Protein AF-A0A7S1UN64-F1 (afdb_monomer)

InterPro domains:
  IPR004095 TGS [PF02824] (116-191)
  IPR004095 TGS [PS51880] (113-191)
  IPR012675 Beta-grasp domain superfamily [G3DSA:3.10.20.30] (105-198)
  IPR012676 TGS-like [SSF81271] (109-191)
  IPR027417 P-loop containing nucleoside triphosphate hydrolase [SSF52540] (19-127)
  IPR031662 GTP binding protein, second domain [PF16897] (1-114)
  IPR045001 Developmentally regulated GTP-binding protein [PTHR43127] (1-192)

Radius of gyration: 26.78 Å; Cα contacts (8 Å, |Δi|>4): 301; chains: 1; bounding box: 68×60×58 Å

Organism: NCBI:txid210454

Mean predicted aligned error: 9.33 Å

Secondary structure (DSSP, 8-state):
--EEEEESS--STT-S-HHHHHHHHHHHTT--SEEEEE-S---HHHHHHHHH---------EEE--GGGS-HHHHHHHHTSTTEEE-BTTTTBS---TTS--HHHHHHHHHHTEEEEEEB-TTSPBP-SS-EEEETTTT-SBHHHHHHHH-TTTTTTEEEEEEESTTSSSSSEEE-TTPBP-TT-EEEEEEPPHHHHHTSTTHHHHHHHHHHHHHHHHHHHHHHHHHHTT-

Nearest PDB structures (foldseek):
  4a9a-assembly2_B  TM=8.769E-01  e=8.296E-20  Saccharomyces cerevisiae
  4a9a-assembly1_A  TM=8.200E-01  e=1.721E-20  Saccharomyces cerevisiae
  7rr5-assembly1_R  TM=8.121E-01  e=9.409E-20  Saccharomyces cerevisiae
  2eki-assembly1_A  TM=8.709E-01  e=9.465E-10  Homo sapiens
  5x0w-assembly1_B  TM=4.031E-01  e=3.102E-02  Homo sapiens

Sequence (231 aa):
GGVRFSSTVQLTKLGPDPVKVAYQILREYKINNADVLAREDITVDQLVDVIQGNREYKPCLYLYNKIDTVTVEEVDQLARMPHSLVGSVSMNFNIGKPDEDDLLKSKMWEYLGLTRIYTKRRGQPPDLDEPVVLSNIRKGTTVRSLCNNVSTHMLDAFNYALVWGTSAKHSPQRCGMMHNLDDEDVVQIVTKTTNQQKHDKKYQQQVQNYSDKYHKKKYAAKKQKQQRLRG

Solvent-accessible surface area (backbone atoms only — not comparable to full-atom values): 13371 Å² total; per-residue (Å²): 138,46,70,46,75,48,66,80,50,80,58,72,59,43,46,98,53,45,65,59,51,53,51,51,52,36,47,74,74,69,49,65,64,48,81,45,76,40,83,60,70,49,42,63,66,58,54,49,43,62,73,66,66,76,73,80,90,72,87,73,76,45,74,46,70,55,50,85,83,52,55,72,69,60,50,54,54,52,49,69,41,85,56,40,42,63,26,15,81,91,79,47,38,54,45,55,56,95,94,45,89,30,60,55,60,54,50,50,48,61,66,53,39,63,28,39,32,22,49,27,55,91,97,49,74,66,43,82,85,69,55,52,75,34,27,50,80,80,68,32,41,24,47,49,37,51,32,54,74,77,35,73,67,49,59,79,38,53,64,39,31,40,32,37,45,84,60,34,97,44,81,71,27,85,37,55,56,85,39,61,57,42,67,69,20,36,38,29,79,40,62,50,49,73,71,59,43,67,71,38,92,60,36,67,59,52,53,49,55,51,51,53,53,50,53,52,52,52,52,52,53,52,52,53,54,54,52,67,75,74,109

pLDDT: mean 89.3, std 5.28, range [52.0, 97.12]

Foldseek 3Di:
DAEAEEEPDDAPQCPDCNPVSLRVLCVVVVNGDDYHYHDDRDHSVRSVCVVVVPDQDADDAAEAEDCVVPDPVVQVVQCPDPRYDYAYPVVCGQNDPPPDDGPVVVVVCVRQQKAWEWEDEVPGDTDPPDTDIDGCRPQRQFLLSVQVSVDPCLVVFFDWKFKADDLDPDHGDTHDRRRGDHHHIYIYTDGHDPVRLVPDPCNVVVVVVVVVVVVVVVVVVVVVVVVVVVD

Structure (mmCIF, N/CA/C/O backbone):
data_AF-A0A7S1UN64-F1
#
_entry.id   AF-A0A7S1UN64-F1
#
loop_
_atom_site.group_PDB
_atom_site.id
_atom_site.type_symbol
_atom_site.label_atom_id
_atom_site.label_alt_id
_atom_site.label_comp_id
_atom_site.label_asym_id
_atom_site.label_entity_id
_atom_site.label_seq_id
_atom_site.pdbx_PDB_ins_code
_atom_site.Cartn_x
_atom_site.Cartn_y
_atom_site.Cartn_z
_atom_site.occupancy
_atom_site.B_iso_or_equiv
_atom_site.auth_seq_id
_atom_site.auth_comp_id
_atom_site.auth_asym_id
_atom_site.auth_atom_id
_atom_site.pdbx_PDB_model_num
ATOM 1 N N . GLY A 1 1 ? 22.728 23.802 11.804 1.00 52.00 1 GLY A N 1
ATOM 2 C CA . GLY A 1 1 ? 22.492 22.351 11.888 1.00 52.00 1 GLY A CA 1
ATOM 3 C C . GLY A 1 1 ? 21.631 22.104 13.097 1.00 52.00 1 GLY A C 1
ATOM 4 O O . GLY A 1 1 ? 21.913 22.691 14.131 1.00 52.00 1 GLY A O 1
ATOM 5 N N . GLY A 1 2 ? 20.553 21.349 12.948 1.00 81.44 2 GLY A N 1
ATOM 6 C CA . GLY A 1 2 ? 19.589 21.123 14.017 1.00 81.44 2 GLY A CA 1
ATOM 7 C C . GLY A 1 2 ? 18.350 20.438 13.467 1.00 81.44 2 GLY A C 1
ATOM 8 O O . GLY A 1 2 ? 18.181 20.337 12.254 1.00 81.44 2 GLY A O 1
ATOM 9 N N . VAL A 1 3 ? 17.491 19.959 14.354 1.00 85.31 3 VAL A N 1
ATOM 10 C CA . VAL A 1 3 ? 16.213 19.372 13.960 1.00 85.31 3 VAL A CA 1
ATOM 11 C C . VAL A 1 3 ? 15.216 20.495 13.677 1.00 85.31 3 VAL A C 1
ATOM 13 O O . VAL A 1 3 ? 14.939 21.313 14.555 1.00 85.31 3 VAL A O 1
ATOM 16 N N . ARG A 1 4 ? 14.663 20.531 12.463 1.00 88.62 4 ARG A N 1
ATOM 17 C CA . ARG A 1 4 ? 13.510 21.364 12.111 1.00 88.62 4 ARG A CA 1
ATOM 18 C C . ARG A 1 4 ? 12.264 20.483 12.148 1.00 88.62 4 ARG A C 1
ATOM 20 O O . ARG A 1 4 ? 12.231 19.438 11.512 1.00 88.62 4 ARG A O 1
ATOM 27 N N . PHE A 1 5 ? 11.252 20.902 12.900 1.00 88.12 5 PHE A N 1
ATOM 28 C CA . PHE A 1 5 ? 9.956 20.229 12.952 1.00 88.12 5 PHE A CA 1
ATOM 29 C C . PHE A 1 5 ? 8.882 21.185 12.437 1.00 88.12 5 PHE A C 1
ATOM 31 O O . PHE A 1 5 ? 8.761 22.305 12.934 1.00 88.12 5 PHE A O 1
ATOM 38 N N . SER A 1 6 ? 8.131 20.760 11.427 1.00 90.06 6 SER A N 1
ATOM 39 C CA . SER A 1 6 ? 7.026 21.509 10.825 1.00 90.06 6 SER A CA 1
ATOM 40 C C . SER A 1 6 ? 5.769 20.645 10.811 1.00 90.06 6 SER A C 1
ATOM 42 O O . SER A 1 6 ? 5.851 19.439 10.594 1.00 90.06 6 SER A O 1
ATOM 44 N N . SER A 1 7 ? 4.600 21.249 11.015 1.00 88.25 7 SER A N 1
ATOM 45 C CA . SER A 1 7 ? 3.315 20.550 10.930 1.00 88.25 7 SER A CA 1
ATOM 46 C C . SER A 1 7 ? 2.366 21.284 9.996 1.00 88.25 7 SER A C 1
ATOM 48 O O . SER A 1 7 ? 2.352 22.513 9.957 1.00 88.25 7 SER A O 1
ATOM 50 N N . THR A 1 8 ? 1.571 20.523 9.250 1.00 90.00 8 THR A N 1
ATOM 51 C CA . THR A 1 8 ? 0.476 21.051 8.415 1.00 90.00 8 THR A CA 1
ATOM 52 C C . THR A 1 8 ? -0.880 21.012 9.122 1.00 90.00 8 THR A C 1
ATOM 54 O O . THR A 1 8 ? -1.812 21.679 8.684 1.00 90.00 8 THR A O 1
ATOM 57 N N . VAL A 1 9 ? -0.980 20.274 10.232 1.00 87.94 9 VAL A N 1
ATOM 58 C CA . VAL A 1 9 ? -2.194 20.109 11.044 1.00 87.94 9 VAL A CA 1
ATOM 59 C C . VAL A 1 9 ? -1.908 20.373 12.522 1.00 87.94 9 VAL A C 1
ATOM 61 O O . VAL A 1 9 ? -0.755 20.342 12.963 1.00 87.94 9 VAL A O 1
ATOM 64 N N . GLN A 1 10 ? -2.951 20.652 13.302 1.00 85.06 10 GLN A N 1
ATOM 65 C CA . GLN A 1 10 ? -2.810 20.774 14.754 1.00 85.06 10 GLN A CA 1
ATOM 66 C C . GLN A 1 10 ? -2.512 19.400 15.366 1.00 85.06 10 GLN A C 1
ATOM 68 O O . GLN A 1 10 ? -3.179 18.420 15.045 1.00 85.06 10 GLN A O 1
ATOM 73 N N . LEU A 1 11 ? -1.494 19.343 16.226 1.00 86.56 11 LEU A N 1
ATOM 74 C CA . LEU A 1 11 ? -1.030 18.115 16.868 1.00 86.56 11 LEU A CA 1
ATOM 75 C C . LEU A 1 11 ? -1.590 18.059 18.287 1.00 86.56 11 LEU A C 1
ATOM 77 O O . LEU A 1 11 ? -1.154 18.825 19.144 1.00 86.56 11 LEU A O 1
ATOM 81 N N . THR A 1 12 ? -2.551 17.173 18.531 1.00 85.62 12 THR A N 1
ATOM 82 C CA . THR A 1 12 ? -3.193 17.017 19.846 1.00 85.62 12 THR A CA 1
ATOM 83 C C . THR A 1 12 ? -2.586 15.866 20.645 1.00 85.62 12 THR A C 1
ATOM 85 O O . THR A 1 12 ? -2.558 15.902 21.874 1.00 85.62 12 THR A O 1
ATOM 88 N N . LYS A 1 13 ? -2.026 14.866 19.956 1.00 86.88 13 LYS A N 1
ATOM 89 C CA . LYS A 1 13 ? -1.556 13.613 20.571 1.00 86.88 13 LYS A CA 1
ATOM 90 C C . LYS A 1 13 ? -0.096 13.627 21.025 1.00 86.88 13 LYS A C 1
ATOM 92 O O . LYS A 1 13 ? 0.320 12.748 21.774 1.00 86.88 13 LYS A O 1
ATOM 97 N N . LEU A 1 14 ? 0.684 14.616 20.593 1.00 82.12 14 LEU A N 1
ATOM 98 C CA . LEU A 1 14 ? 2.087 14.802 20.990 1.00 82.12 14 LEU A CA 1
ATOM 99 C C . LEU A 1 14 ? 2.250 15.603 22.295 1.00 82.12 14 LEU A C 1
ATOM 101 O O . LEU A 1 14 ? 3.374 15.855 22.728 1.00 82.12 14 LEU A O 1
ATOM 105 N N . GLY A 1 15 ? 1.139 15.987 22.930 1.00 79.88 15 GLY A N 1
ATOM 106 C CA . GLY A 1 15 ? 1.128 16.784 24.151 1.00 79.88 15 GLY A CA 1
ATOM 107 C C . GLY A 1 15 ? 1.229 18.296 23.897 1.00 79.88 15 GLY A C 1
ATOM 108 O O . GLY A 1 15 ? 1.082 18.748 22.762 1.00 79.88 15 GLY A O 1
ATOM 109 N N . PRO A 1 16 ? 1.461 19.095 24.956 1.00 79.19 16 PRO A N 1
ATOM 110 C CA . PRO A 1 16 ? 1.369 20.557 24.898 1.00 79.19 16 PRO A CA 1
ATOM 111 C C . PRO A 1 16 ? 2.470 21.223 24.056 1.00 79.19 16 PRO A C 1
ATOM 113 O O . PRO A 1 16 ? 2.226 22.273 23.476 1.00 79.19 16 PRO A O 1
ATOM 116 N N . ASP A 1 17 ? 3.658 20.608 23.959 1.00 86.06 17 ASP A N 1
ATOM 117 C CA . ASP A 1 17 ? 4.813 21.129 23.210 1.00 86.06 17 ASP A CA 1
ATOM 118 C C . ASP A 1 17 ? 5.365 20.077 22.213 1.00 86.06 17 ASP A C 1
ATOM 120 O O . ASP A 1 17 ? 6.425 19.481 22.452 1.00 86.06 17 ASP A O 1
ATOM 124 N N . PRO A 1 18 ? 4.705 19.849 21.060 1.00 85.31 18 PRO A N 1
ATOM 125 C CA . PRO A 1 18 ? 5.060 18.775 20.123 1.00 85.31 18 PRO A CA 1
ATOM 126 C C . PRO A 1 18 ? 6.489 18.886 19.570 1.00 85.31 18 PRO A C 1
ATOM 128 O O . PRO A 1 18 ? 7.173 17.880 19.390 1.00 85.31 18 PRO A O 1
ATOM 131 N N . VAL A 1 19 ? 6.979 20.112 19.355 1.00 87.38 19 VAL A N 1
ATOM 132 C CA . VAL A 1 19 ? 8.335 20.369 18.839 1.00 87.38 19 VAL A CA 1
ATOM 133 C C . VAL A 1 19 ? 9.407 19.899 19.825 1.00 87.38 19 VAL A C 1
ATOM 135 O O . VAL A 1 19 ? 10.402 19.299 19.416 1.00 87.38 19 VAL A O 1
ATOM 138 N N . LYS A 1 20 ? 9.217 20.149 21.129 1.00 88.31 20 LYS A N 1
ATOM 139 C CA . LYS A 1 20 ? 10.186 19.748 22.161 1.00 88.31 20 LYS A CA 1
ATOM 140 C C . LYS A 1 20 ? 10.224 18.232 22.312 1.00 88.31 20 LYS A C 1
ATOM 142 O O . LYS A 1 20 ? 11.312 17.668 22.386 1.00 88.31 20 LYS A O 1
ATOM 147 N N . VAL A 1 21 ? 9.055 17.591 22.313 1.00 89.50 21 VAL A N 1
ATOM 148 C CA . VAL A 1 21 ? 8.929 16.130 22.406 1.00 89.50 21 VAL A CA 1
ATOM 149 C C . VAL A 1 21 ? 9.606 15.460 21.209 1.00 89.50 21 VAL A C 1
ATOM 151 O O . VAL A 1 21 ? 10.476 14.611 21.394 1.00 89.50 21 VAL A O 1
ATOM 154 N N . ALA A 1 22 ? 9.307 15.906 19.985 1.00 88.50 22 ALA A N 1
ATOM 155 C CA . ALA A 1 22 ? 9.952 15.383 18.781 1.00 88.50 22 ALA A CA 1
ATOM 156 C C . ALA A 1 22 ? 11.481 15.572 18.810 1.00 88.50 22 ALA A C 1
ATOM 158 O O . ALA A 1 22 ? 12.228 14.660 18.456 1.00 88.50 22 ALA A O 1
ATOM 159 N N . TYR A 1 23 ? 11.960 16.728 19.283 1.00 89.88 23 TYR A N 1
ATOM 160 C CA . TYR A 1 23 ? 13.391 16.994 19.439 1.00 89.88 23 TYR A CA 1
ATOM 161 C C . TYR A 1 23 ? 14.064 16.051 20.448 1.00 89.88 23 TYR A C 1
ATOM 163 O O . TYR A 1 23 ? 15.152 15.541 20.182 1.00 89.88 23 TYR A O 1
ATOM 171 N N . GLN A 1 24 ? 13.430 15.810 21.601 1.00 89.62 24 GLN A N 1
ATOM 172 C CA . GLN A 1 24 ? 13.944 14.903 22.632 1.00 89.62 24 GLN A CA 1
ATOM 173 C C . GLN A 1 24 ? 14.067 13.473 22.106 1.00 89.62 24 GLN A C 1
ATOM 175 O O . GLN A 1 24 ? 15.133 12.874 22.245 1.00 89.62 24 GLN A O 1
ATOM 180 N N . ILE A 1 25 ? 13.027 12.982 21.428 1.00 91.38 25 ILE A N 1
ATOM 181 C CA . ILE A 1 25 ? 13.014 11.649 20.817 1.00 91.38 25 ILE A CA 1
ATOM 182 C C . ILE A 1 25 ? 14.154 11.531 19.798 1.00 91.38 25 ILE A C 1
ATOM 184 O O . ILE A 1 25 ? 14.985 10.632 19.888 1.00 91.38 25 ILE A O 1
ATOM 188 N N . LEU A 1 26 ? 14.268 12.471 18.856 1.00 91.06 26 LEU A N 1
ATOM 189 C CA . LEU A 1 26 ? 15.315 12.422 17.826 1.00 91.06 26 LEU A CA 1
ATOM 190 C C . LEU A 1 26 ? 16.727 12.461 18.420 1.00 91.06 26 LEU A C 1
ATOM 192 O O . LEU A 1 26 ? 17.616 11.749 17.950 1.00 91.06 26 LEU A O 1
ATOM 196 N N . ARG A 1 27 ? 16.930 13.241 19.487 1.00 90.19 27 ARG A N 1
ATOM 197 C CA . ARG A 1 27 ? 18.209 13.302 20.199 1.00 90.19 27 ARG A CA 1
ATOM 198 C C . ARG A 1 27 ? 18.553 11.977 20.882 1.00 90.19 27 ARG A C 1
ATOM 200 O O . ARG A 1 27 ? 19.719 11.583 20.857 1.00 90.19 27 ARG A O 1
ATOM 207 N N . GLU A 1 28 ? 17.573 11.288 21.460 1.00 91.00 28 GLU A N 1
ATOM 208 C CA . GLU A 1 28 ? 17.753 9.964 22.069 1.00 91.00 28 GLU A CA 1
ATOM 209 C C . GLU A 1 28 ? 18.180 8.919 21.027 1.00 91.00 28 GLU A C 1
ATOM 211 O O . GLU A 1 28 ? 19.133 8.168 21.245 1.00 91.00 28 GLU A O 1
ATOM 216 N N . TYR A 1 29 ? 17.593 8.978 19.829 1.00 90.44 29 TYR A N 1
ATOM 217 C CA . TYR A 1 29 ? 18.003 8.174 18.670 1.00 90.44 29 TYR A CA 1
ATOM 218 C C . TYR A 1 29 ? 19.303 8.654 17.996 1.00 90.44 29 TYR A C 1
ATOM 220 O O . TYR A 1 29 ? 19.678 8.150 16.938 1.00 90.44 29 TYR A O 1
ATOM 228 N N . LYS A 1 30 ? 20.035 9.595 18.612 1.00 90.69 30 LYS A N 1
ATOM 229 C CA . LYS A 1 30 ? 21.303 10.171 18.123 1.00 90.69 30 LYS A CA 1
ATOM 230 C C . LYS A 1 30 ? 21.187 10.890 16.769 1.00 90.69 30 LYS A C 1
ATOM 232 O O . LYS A 1 30 ? 22.180 11.034 16.053 1.00 90.69 30 LYS A O 1
ATOM 237 N N . ILE A 1 31 ? 20.000 11.387 16.426 1.00 89.81 31 ILE A N 1
ATOM 238 C CA . ILE A 1 31 ? 19.743 12.169 15.213 1.00 89.81 31 ILE A CA 1
ATOM 239 C C . ILE A 1 31 ? 19.852 13.657 15.555 1.00 89.81 31 ILE A C 1
ATOM 241 O O . ILE A 1 31 ? 18.937 14.268 16.099 1.00 89.81 31 ILE A O 1
ATOM 245 N N . ASN A 1 32 ? 20.992 14.261 15.213 1.00 86.56 32 ASN A N 1
ATOM 246 C CA . ASN A 1 32 ? 21.275 15.668 15.532 1.00 86.56 32 ASN A CA 1
ATOM 247 C C . ASN A 1 32 ? 20.808 16.657 14.446 1.00 86.56 32 ASN A C 1
ATOM 249 O O . ASN A 1 32 ? 20.752 17.863 14.686 1.00 86.56 32 ASN A O 1
ATOM 253 N N . ASN A 1 33 ? 20.514 16.173 13.236 1.00 89.69 33 ASN A N 1
ATOM 254 C CA . ASN A 1 33 ? 20.119 17.001 12.098 1.00 89.69 33 ASN A CA 1
ATOM 255 C C . ASN A 1 33 ? 19.067 16.268 11.258 1.00 89.69 33 ASN A C 1
ATOM 257 O O . ASN A 1 33 ? 19.369 15.223 10.683 1.00 89.69 33 ASN A O 1
ATOM 261 N N . ALA A 1 34 ? 17.851 16.807 11.207 1.00 89.94 34 ALA A N 1
ATOM 262 C CA . ALA A 1 34 ? 16.727 16.243 10.464 1.00 89.94 34 ALA A CA 1
ATOM 263 C C . ALA A 1 34 ? 15.688 17.329 10.156 1.00 89.94 34 ALA A C 1
ATOM 265 O O . ALA A 1 34 ? 15.556 18.290 10.912 1.00 89.94 34 ALA A O 1
ATOM 266 N N . ASP A 1 35 ? 14.937 17.153 9.072 1.00 91.31 35 ASP A N 1
ATOM 267 C CA . ASP A 1 35 ? 13.746 17.950 8.773 1.00 91.31 35 ASP A CA 1
ATOM 268 C C . ASP A 1 35 ? 12.530 17.023 8.830 1.00 91.31 35 ASP A C 1
ATOM 270 O O . ASP A 1 35 ? 12.439 16.058 8.067 1.00 91.31 35 ASP A O 1
ATOM 274 N N . VAL A 1 36 ? 11.643 17.263 9.792 1.00 90.25 36 VAL A N 1
ATOM 275 C CA . VAL A 1 36 ? 10.486 16.415 10.082 1.00 90.25 36 VAL A CA 1
ATOM 276 C C . VAL A 1 36 ? 9.218 17.194 9.777 1.00 90.25 36 VAL A C 1
ATOM 278 O O . VAL A 1 36 ? 8.964 18.246 10.363 1.00 90.25 36 VAL A O 1
ATOM 281 N N . LEU A 1 37 ? 8.413 16.654 8.863 1.00 91.50 37 LEU A N 1
ATOM 282 C CA . LEU A 1 37 ? 7.143 17.234 8.441 1.00 91.50 37 LEU A CA 1
ATOM 283 C C . LEU A 1 37 ? 5.979 16.326 8.849 1.00 91.50 37 LEU A C 1
ATOM 285 O O . LEU A 1 37 ? 5.782 15.268 8.249 1.00 91.50 37 LEU A O 1
ATOM 289 N N . ALA A 1 38 ? 5.181 16.768 9.818 1.00 90.00 38 ALA A N 1
ATOM 290 C CA . ALA A 1 38 ? 3.946 16.101 10.209 1.00 90.00 38 ALA A CA 1
ATOM 291 C C . ALA A 1 38 ? 2.790 16.512 9.280 1.00 90.00 38 ALA A C 1
ATOM 293 O O . ALA A 1 38 ? 2.445 17.694 9.143 1.00 90.00 38 ALA A O 1
ATOM 294 N N . ARG A 1 39 ? 2.199 15.517 8.609 1.00 90.75 39 ARG A N 1
ATOM 295 C CA . ARG A 1 39 ? 1.026 15.690 7.734 1.00 90.75 39 ARG A CA 1
ATOM 296 C C . ARG A 1 39 ? -0.297 15.281 8.379 1.00 90.75 39 ARG A C 1
ATOM 298 O O . ARG A 1 39 ? -1.351 15.536 7.812 1.00 90.75 39 ARG A O 1
ATOM 305 N N . GLU A 1 40 ? -0.228 14.680 9.557 1.00 90.25 40 GLU A N 1
ATOM 306 C CA . GLU A 1 40 ? -1.363 14.164 10.313 1.00 90.25 40 GLU A CA 1
ATOM 307 C C . GLU A 1 40 ? -1.113 14.321 11.819 1.00 90.25 40 GLU A C 1
ATOM 309 O O . GLU A 1 40 ? 0.003 14.638 12.242 1.00 90.25 40 GLU A O 1
ATOM 314 N N . ASP A 1 41 ? -2.157 14.123 12.624 1.00 90.19 41 ASP A N 1
ATOM 315 C CA . ASP A 1 41 ? -2.061 14.169 14.084 1.00 90.19 41 ASP A CA 1
ATOM 316 C C . ASP A 1 41 ? -1.448 12.868 14.630 1.00 90.19 41 ASP A C 1
ATOM 318 O O . ASP A 1 41 ? -2.157 11.878 14.868 1.00 90.19 41 ASP A O 1
ATOM 322 N N . ILE A 1 42 ? -0.117 12.889 14.769 1.00 89.81 42 ILE A N 1
ATOM 323 C CA . ILE A 1 42 ? 0.726 11.745 15.142 1.00 89.81 42 ILE A CA 1
ATOM 324 C C . ILE A 1 42 ? 0.877 11.581 16.660 1.00 89.81 42 ILE A C 1
ATOM 326 O O . ILE A 1 42 ? 0.912 12.560 17.403 1.00 89.81 42 ILE A O 1
ATOM 330 N N . THR A 1 43 ? 1.031 10.339 17.123 1.00 91.31 43 THR A N 1
ATOM 331 C CA . THR A 1 43 ? 1.441 10.012 18.501 1.00 91.31 43 THR A CA 1
ATOM 332 C C . THR A 1 43 ? 2.966 9.918 18.634 1.00 91.31 43 THR A C 1
ATOM 334 O O . THR A 1 43 ? 3.697 9.831 17.644 1.00 91.31 43 THR A O 1
ATOM 337 N N . VAL A 1 44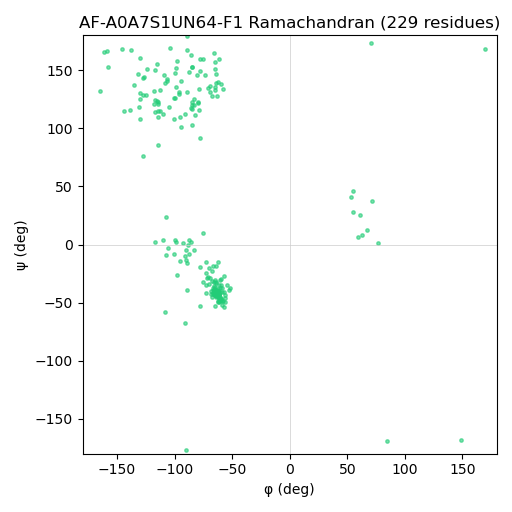 ? 3.460 9.893 19.877 1.00 90.88 44 VAL A N 1
ATOM 338 C CA . VAL A 1 44 ? 4.879 9.629 20.183 1.00 90.88 44 VAL A CA 1
ATOM 339 C C . VAL A 1 44 ? 5.333 8.288 19.601 1.00 90.88 44 VAL A C 1
ATOM 341 O O . VAL A 1 44 ? 6.369 8.233 18.941 1.00 90.88 44 VAL A O 1
ATOM 344 N N . ASP A 1 45 ? 4.535 7.233 19.780 1.00 88.69 45 ASP A N 1
ATOM 345 C CA . ASP A 1 45 ? 4.859 5.898 19.268 1.00 88.69 45 ASP A CA 1
ATOM 346 C C . ASP A 1 45 ? 4.938 5.882 17.740 1.00 88.69 45 ASP A C 1
ATOM 348 O O . ASP A 1 45 ? 5.875 5.328 17.181 1.00 88.69 45 ASP A O 1
ATOM 352 N N . GLN A 1 46 ? 4.026 6.570 17.045 1.00 89.00 46 GLN A N 1
ATOM 353 C CA . GLN A 1 46 ? 4.074 6.669 15.583 1.00 89.00 46 GLN A CA 1
ATOM 354 C C . GLN A 1 46 ? 5.345 7.374 15.092 1.00 89.00 46 GLN A C 1
ATOM 356 O O . GLN A 1 46 ? 5.938 6.957 14.097 1.00 89.00 46 GLN A O 1
ATOM 361 N N . LEU A 1 47 ? 5.804 8.413 15.799 1.00 89.25 47 LEU A N 1
ATOM 362 C CA . LEU A 1 47 ? 7.070 9.071 15.477 1.00 89.25 47 LEU A CA 1
ATOM 363 C C . LEU A 1 47 ? 8.261 8.121 15.681 1.00 89.25 47 LEU A C 1
ATOM 365 O O . LEU A 1 47 ? 9.149 8.057 14.829 1.00 89.25 47 LEU A O 1
ATOM 369 N N . VAL A 1 48 ? 8.271 7.366 16.780 1.00 88.94 48 VAL A N 1
ATOM 370 C CA . VAL A 1 48 ? 9.298 6.352 17.060 1.00 88.94 48 VAL A CA 1
ATOM 371 C C . VAL A 1 48 ? 9.299 5.255 15.995 1.00 88.94 48 VAL A C 1
ATOM 373 O O . VAL A 1 48 ? 10.365 4.866 15.517 1.00 88.94 48 VAL A O 1
ATOM 376 N N . ASP A 1 49 ? 8.126 4.800 15.573 1.00 89.50 49 ASP A N 1
ATOM 377 C CA . ASP A 1 49 ? 7.964 3.739 14.583 1.00 89.50 49 ASP A CA 1
ATOM 378 C C . ASP A 1 49 ? 8.554 4.135 13.223 1.00 89.50 49 ASP A C 1
ATOM 380 O O . ASP A 1 49 ? 9.242 3.333 12.585 1.00 89.50 49 ASP A O 1
ATOM 384 N N . VAL A 1 50 ? 8.369 5.396 12.816 1.00 88.25 50 VAL A N 1
ATOM 385 C CA . VAL A 1 50 ? 8.981 5.956 11.599 1.00 88.25 50 VAL A CA 1
ATOM 386 C C . VAL A 1 50 ? 10.503 6.056 11.728 1.00 88.25 50 VAL A C 1
ATOM 388 O O . VAL A 1 50 ? 11.212 5.764 10.765 1.00 88.25 50 VAL A O 1
ATOM 391 N N . ILE A 1 51 ? 11.020 6.437 12.901 1.00 89.31 51 ILE A N 1
ATOM 392 C CA . ILE A 1 51 ? 12.468 6.530 13.150 1.00 89.31 51 ILE A CA 1
ATOM 393 C C . ILE A 1 51 ? 13.124 5.143 13.111 1.00 89.31 51 ILE A C 1
ATOM 395 O O . ILE A 1 51 ? 14.211 4.994 12.552 1.00 89.31 51 ILE A O 1
ATOM 399 N N . GLN A 1 52 ? 12.478 4.128 13.690 1.00 87.62 52 GLN A N 1
ATOM 400 C CA . GLN A 1 52 ? 13.007 2.763 13.720 1.00 87.62 52 GLN A CA 1
ATOM 401 C C . GLN A 1 52 ? 12.923 2.076 12.350 1.00 87.62 52 GLN A C 1
ATOM 403 O O . GLN A 1 52 ? 13.802 1.282 12.013 1.00 87.62 52 GLN A O 1
ATOM 408 N N . GLY A 1 53 ? 11.878 2.354 11.562 1.00 84.75 53 GLY A N 1
ATOM 409 C CA . GLY A 1 53 ? 11.723 1.858 10.188 1.00 84.75 53 GLY A CA 1
ATOM 410 C C . GLY A 1 53 ? 11.613 0.332 10.049 1.00 84.75 53 GLY A C 1
ATOM 411 O O . GLY A 1 53 ? 11.647 -0.186 8.936 1.00 84.75 53 GLY A O 1
ATOM 412 N N . ASN A 1 54 ? 11.497 -0.399 11.161 1.00 84.25 54 ASN A N 1
ATOM 413 C CA . ASN A 1 54 ? 11.458 -1.863 11.217 1.00 84.25 54 ASN A CA 1
ATOM 414 C C . ASN A 1 54 ? 10.078 -2.421 11.607 1.00 84.25 54 ASN A C 1
ATOM 416 O O . ASN A 1 54 ? 9.936 -3.632 11.773 1.00 84.25 54 ASN A O 1
ATOM 420 N N . ARG A 1 55 ? 9.0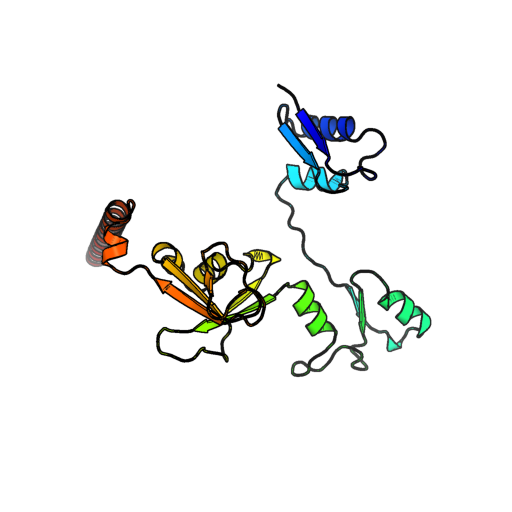72 -1.558 11.778 1.00 80.69 55 ARG A N 1
ATOM 421 C CA . ARG A 1 55 ? 7.716 -1.952 12.165 1.00 80.69 55 ARG A CA 1
ATOM 422 C C . ARG A 1 55 ? 6.824 -2.081 10.942 1.00 80.69 55 ARG A C 1
ATOM 424 O O . ARG A 1 55 ? 6.776 -1.197 10.093 1.00 80.69 55 ARG A O 1
ATOM 431 N N . GLU A 1 56 ? 6.110 -3.198 10.872 1.00 79.38 56 GLU A N 1
ATOM 432 C CA . GLU A 1 56 ? 5.154 -3.494 9.809 1.00 79.38 56 GLU A CA 1
ATOM 433 C C . GLU A 1 56 ? 3.737 -3.446 10.390 1.00 79.38 56 GLU A C 1
ATOM 435 O O . GLU A 1 56 ? 3.359 -4.288 11.205 1.00 79.38 56 GLU A O 1
ATOM 440 N N . TYR A 1 57 ? 2.953 -2.454 9.971 1.00 82.94 57 TYR A N 1
ATOM 441 C CA . TYR A 1 57 ? 1.554 -2.322 10.365 1.00 82.94 57 TYR A CA 1
ATOM 442 C C . TYR A 1 57 ? 0.692 -3.271 9.537 1.00 82.94 57 TYR A C 1
ATOM 444 O O . TYR A 1 57 ? 0.675 -3.193 8.308 1.00 82.94 57 TYR A O 1
ATOM 452 N N . LYS A 1 58 ? -0.031 -4.169 10.211 1.00 84.75 58 LYS A N 1
ATOM 453 C CA . LYS A 1 58 ? -0.915 -5.144 9.564 1.00 84.75 58 LYS A CA 1
ATOM 454 C C . LYS A 1 58 ? -2.369 -4.838 9.903 1.00 84.75 58 LYS A C 1
ATOM 456 O O . LYS A 1 58 ? -2.666 -4.626 11.079 1.00 84.75 58 LYS A O 1
ATOM 461 N N . PRO A 1 59 ? -3.274 -4.832 8.910 1.00 87.25 59 PRO A N 1
ATOM 462 C CA . PRO A 1 59 ? -4.697 -4.731 9.192 1.00 87.25 59 PRO A CA 1
ATOM 463 C C . PRO A 1 59 ? -5.137 -5.946 10.020 1.00 87.25 59 PRO A C 1
ATOM 465 O O . PRO A 1 59 ? -4.692 -7.069 9.773 1.00 87.25 59 PRO A O 1
ATOM 468 N N . CYS A 1 60 ? -5.999 -5.717 11.008 1.00 90.25 60 CYS A N 1
ATOM 469 C CA . CYS A 1 60 ? -6.512 -6.748 11.906 1.00 90.25 60 CYS A CA 1
ATOM 470 C C . CYS A 1 60 ? -8.037 -6.651 11.965 1.00 90.25 60 CYS A C 1
ATOM 472 O O . CYS A 1 60 ? -8.573 -5.563 12.167 1.00 90.25 60 CYS A O 1
ATOM 474 N N . LEU A 1 61 ? -8.714 -7.783 11.787 1.00 91.50 61 LEU A N 1
ATOM 475 C CA . LEU A 1 61 ? -10.162 -7.920 11.910 1.00 91.50 61 LEU A CA 1
ATOM 476 C C . LEU A 1 61 ? -10.452 -8.832 13.107 1.00 91.50 61 LEU A C 1
ATOM 478 O O . LEU A 1 61 ? -9.976 -9.968 13.143 1.00 91.50 61 LEU A O 1
ATOM 482 N N . TYR A 1 62 ? -11.219 -8.344 14.080 1.00 92.75 62 TYR A N 1
ATOM 483 C CA . TYR A 1 62 ? -11.580 -9.099 15.278 1.00 92.75 62 TYR A CA 1
ATOM 484 C C . TYR A 1 62 ? -12.892 -9.849 15.059 1.00 92.75 62 TYR A C 1
ATOM 486 O O . TYR A 1 62 ? -13.945 -9.230 14.953 1.00 92.75 62 TYR A O 1
ATOM 494 N N . LEU A 1 63 ? -12.838 -11.182 15.019 1.00 92.00 63 LEU A N 1
ATOM 495 C CA . LEU A 1 63 ? -14.025 -12.031 14.923 1.00 92.00 63 LEU A CA 1
ATOM 496 C C . LEU A 1 63 ? -14.477 -12.495 16.315 1.00 92.00 63 LEU A C 1
ATOM 498 O O . LEU A 1 63 ? -13.839 -13.346 16.936 1.00 92.00 63 LEU A O 1
ATOM 502 N N . TYR A 1 64 ? -15.609 -11.973 16.776 1.00 92.31 64 TYR A N 1
ATOM 503 C CA . TYR A 1 64 ? -16.297 -12.417 17.983 1.00 92.31 64 TYR A CA 1
ATOM 504 C C . TYR A 1 64 ? -17.192 -13.608 17.652 1.00 92.31 64 TYR A C 1
ATOM 506 O O . TYR A 1 64 ? -18.259 -13.461 17.056 1.00 92.31 64 TYR A O 1
ATOM 514 N N . ASN A 1 65 ? -16.723 -14.797 18.022 1.00 91.19 65 ASN A N 1
ATOM 515 C CA . ASN A 1 65 ? -17.461 -16.043 17.849 1.00 91.19 65 ASN A CA 1
ATOM 516 C C . ASN A 1 65 ? -18.412 -16.305 19.034 1.00 91.19 65 ASN A C 1
ATOM 518 O O . ASN A 1 65 ? -18.197 -15.783 20.127 1.00 91.19 65 ASN A O 1
ATOM 522 N N . LYS A 1 66 ? -19.376 -17.212 18.837 1.00 89.75 66 LYS A N 1
ATOM 523 C CA . LYS A 1 66 ? -20.365 -17.687 19.822 1.00 89.75 66 LYS A CA 1
ATOM 524 C C . LYS A 1 66 ? -21.444 -16.668 20.200 1.00 89.75 66 LYS A C 1
ATOM 526 O O . LYS A 1 66 ? -21.872 -16.607 21.348 1.00 89.75 66 LYS A O 1
ATOM 531 N N . ILE A 1 67 ? -21.919 -15.876 19.239 1.00 91.50 67 ILE A N 1
ATOM 532 C CA . ILE A 1 67 ? -23.030 -14.943 19.500 1.00 91.50 67 ILE A CA 1
ATOM 533 C C . ILE A 1 67 ? -24.346 -15.624 19.897 1.00 91.50 67 ILE A C 1
ATOM 535 O O . ILE A 1 67 ? -25.234 -14.969 20.424 1.00 91.50 67 ILE A O 1
ATOM 539 N N . ASP A 1 68 ? -24.466 -16.933 19.684 1.00 89.44 68 ASP A N 1
ATOM 540 C CA . ASP A 1 68 ? -25.595 -17.752 20.128 1.00 89.44 68 ASP A CA 1
ATOM 541 C C . ASP A 1 68 ? -25.736 -17.834 21.657 1.00 89.44 68 ASP A C 1
ATOM 543 O O . ASP A 1 68 ? -26.814 -18.158 22.150 1.00 89.44 68 ASP A O 1
ATOM 547 N N . THR A 1 69 ? -24.680 -17.522 22.416 1.00 91.12 69 THR A N 1
ATOM 548 C CA . THR A 1 69 ? -24.701 -17.549 23.889 1.00 91.12 69 THR A CA 1
ATOM 549 C C . THR A 1 69 ? -24.886 -16.172 24.530 1.00 91.12 69 THR A C 1
ATOM 551 O O . THR A 1 69 ? -24.777 -16.053 25.747 1.00 91.12 69 THR A O 1
ATOM 554 N N . VAL A 1 70 ? -25.081 -15.132 23.721 1.00 90.88 70 VAL A N 1
ATOM 555 C CA . VAL A 1 70 ? -24.975 -13.713 24.095 1.00 90.88 70 VAL A CA 1
ATOM 556 C C . VAL A 1 70 ? -26.296 -13.011 23.756 1.00 90.88 70 VAL A C 1
ATOM 558 O O . VAL A 1 70 ? -26.998 -13.444 22.839 1.00 90.88 70 VAL A O 1
ATOM 561 N N . THR A 1 71 ? -26.682 -11.955 24.484 1.00 93.00 71 THR A N 1
ATOM 562 C CA . THR A 1 71 ? -27.945 -11.256 24.171 1.00 93.00 71 THR A CA 1
ATOM 563 C C . THR A 1 71 ? -27.821 -10.385 22.921 1.00 93.00 71 THR A C 1
ATOM 565 O O . THR A 1 71 ? -26.728 -9.995 22.507 1.00 93.00 71 THR A O 1
ATOM 568 N N . VAL A 1 72 ? -28.954 -10.045 22.300 1.00 90.38 72 VAL A N 1
ATOM 569 C CA . VAL A 1 72 ? -28.974 -9.229 21.073 1.00 90.38 72 VAL A CA 1
ATOM 570 C C . VAL A 1 72 ? -28.363 -7.843 21.314 1.00 90.38 72 VAL A C 1
ATOM 572 O O . VAL A 1 72 ? -27.678 -7.318 20.440 1.00 90.38 72 VAL A O 1
ATOM 575 N N . GLU A 1 73 ? -28.548 -7.270 22.505 1.00 93.38 73 GLU A N 1
ATOM 576 C CA . GLU A 1 73 ? -27.972 -5.978 22.891 1.00 93.38 73 GLU A CA 1
ATOM 577 C C . GLU A 1 73 ? -26.442 -6.035 22.964 1.00 93.38 73 GLU A C 1
ATOM 579 O O . GLU A 1 73 ? -25.763 -5.124 22.493 1.00 93.38 73 GLU A O 1
ATOM 584 N N . GLU A 1 74 ? -25.889 -7.109 23.526 1.00 91.38 74 GLU A N 1
ATOM 585 C CA . GLU A 1 74 ? -24.443 -7.329 23.599 1.00 91.38 74 GLU A CA 1
ATOM 586 C C . GLU A 1 74 ? -23.851 -7.585 22.204 1.00 91.38 74 GLU A C 1
ATOM 588 O O . GLU A 1 74 ? -22.797 -7.044 21.867 1.00 91.38 74 GLU A O 1
ATOM 593 N N . VAL A 1 75 ? -24.553 -8.340 21.350 1.00 91.94 75 VAL A N 1
ATOM 594 C CA . VAL A 1 75 ? -24.159 -8.545 19.946 1.00 91.94 75 VAL A CA 1
ATOM 595 C C . VAL A 1 75 ? -24.130 -7.222 19.178 1.00 91.94 75 VAL A C 1
ATOM 597 O O . VAL A 1 75 ? -23.172 -6.962 18.450 1.00 91.94 75 VAL A O 1
ATOM 600 N N . ASP A 1 76 ? -25.135 -6.365 19.358 1.00 92.19 76 ASP A N 1
ATOM 601 C CA . ASP A 1 76 ? -25.213 -5.043 18.726 1.00 92.19 76 ASP A CA 1
ATOM 602 C C . ASP A 1 76 ? -24.094 -4.103 19.214 1.00 92.19 76 ASP A C 1
ATOM 604 O O . ASP A 1 76 ? -23.482 -3.390 18.415 1.00 92.19 76 ASP A O 1
ATOM 608 N N . GLN A 1 77 ? -23.748 -4.149 20.505 1.00 93.38 77 GLN A N 1
ATOM 609 C CA . GLN A 1 77 ? -22.587 -3.426 21.035 1.00 93.38 77 GLN A CA 1
ATOM 610 C C . GLN A 1 77 ? -21.276 -3.911 20.402 1.00 93.38 77 GLN A C 1
ATOM 612 O O . GLN A 1 77 ? -20.489 -3.089 19.926 1.00 93.38 77 GLN A O 1
ATOM 617 N N . LEU A 1 78 ? -21.056 -5.229 20.344 1.00 91.94 78 LEU A N 1
ATOM 618 C CA . LEU A 1 78 ? -19.858 -5.823 19.743 1.00 91.94 78 LEU A CA 1
ATOM 619 C C . LEU A 1 78 ? -19.754 -5.515 18.246 1.00 91.94 78 LEU A C 1
ATOM 621 O O . LEU A 1 78 ? -18.668 -5.205 17.760 1.00 91.94 78 LEU A O 1
ATOM 625 N N . ALA A 1 79 ? -20.868 -5.545 17.512 1.00 89.38 79 ALA A N 1
ATOM 626 C CA . ALA A 1 79 ? -20.907 -5.275 16.076 1.00 89.38 79 ALA A CA 1
ATOM 627 C C . ALA A 1 79 ? -20.590 -3.812 15.714 1.00 89.38 79 ALA A C 1
ATOM 629 O O . ALA A 1 79 ? -20.167 -3.538 14.593 1.00 89.38 79 ALA A O 1
ATOM 630 N N . ARG A 1 80 ? -20.777 -2.869 16.647 1.00 92.12 80 ARG A N 1
ATOM 631 C CA . ARG A 1 80 ? -20.456 -1.442 16.450 1.00 92.12 80 ARG A CA 1
ATOM 632 C C . ARG A 1 80 ? -19.015 -1.074 16.795 1.00 92.12 80 ARG A C 1
ATOM 634 O O . ARG A 1 80 ? -18.606 0.060 16.545 1.00 92.12 80 ARG A O 1
ATOM 641 N N . MET A 1 81 ? -18.250 -1.990 17.386 1.00 92.50 81 MET A N 1
ATOM 642 C CA . MET A 1 81 ? -16.843 -1.742 17.691 1.00 92.50 81 MET A CA 1
ATOM 643 C C . MET A 1 81 ? -16.014 -1.564 16.404 1.00 92.50 81 MET A C 1
ATOM 645 O O . MET A 1 81 ? -16.335 -2.120 15.353 1.00 92.50 81 MET A O 1
ATOM 649 N N . PRO A 1 82 ? -14.923 -0.781 16.445 1.00 91.06 82 PRO A N 1
ATOM 650 C CA . PRO A 1 82 ? -14.061 -0.626 15.283 1.00 91.06 82 PRO A CA 1
ATOM 651 C C . PRO A 1 82 ? -13.385 -1.956 14.938 1.00 91.06 82 PRO A C 1
ATOM 653 O O . PRO A 1 82 ? -12.857 -2.648 15.808 1.00 91.06 82 PRO A O 1
ATOM 656 N N . HIS A 1 83 ? -13.361 -2.283 13.647 1.00 90.81 83 HIS A N 1
ATOM 657 C CA . HIS A 1 83 ? -12.747 -3.499 13.114 1.00 90.81 83 HIS A CA 1
ATOM 658 C C . HIS A 1 83 ? -13.254 -4.809 13.733 1.00 90.81 83 HIS A C 1
ATOM 660 O O . HIS A 1 83 ? -12.514 -5.797 13.762 1.00 90.81 83 HIS A O 1
ATOM 666 N N . SER A 1 84 ? -14.496 -4.832 14.216 1.00 92.50 84 SER A N 1
ATOM 667 C CA . SER A 1 84 ? -15.126 -6.040 14.727 1.00 92.50 84 SER A CA 1
ATOM 668 C C . SER A 1 84 ? -16.037 -6.690 13.692 1.00 92.50 84 SER A C 1
ATOM 670 O O . SER A 1 84 ? -16.617 -6.051 12.813 1.00 92.50 84 SER A O 1
ATOM 672 N N . LEU A 1 85 ? -16.160 -8.003 13.819 1.00 91.81 85 LEU A N 1
ATOM 673 C CA . LEU A 1 85 ? -17.154 -8.814 13.154 1.00 91.81 85 LEU A CA 1
ATOM 674 C C . LEU A 1 85 ? -17.727 -9.783 14.181 1.00 91.81 85 LEU A C 1
ATOM 676 O O . LEU A 1 85 ? -16.987 -10.373 14.964 1.00 91.81 85 LEU A O 1
ATOM 680 N N . VAL A 1 86 ? -19.040 -9.961 14.172 1.00 91.88 86 VAL A N 1
ATOM 681 C CA . VAL A 1 86 ? -19.733 -10.901 15.052 1.00 91.88 86 VAL A CA 1
ATOM 682 C C . VAL A 1 86 ? -20.227 -12.092 14.239 1.00 91.88 86 VAL A C 1
ATOM 684 O O . VAL A 1 86 ? -20.717 -11.917 13.123 1.00 91.88 86 VAL A O 1
ATOM 687 N N . GLY A 1 87 ? -20.102 -13.303 14.774 1.00 90.88 87 GLY A N 1
ATOM 688 C CA . GLY A 1 87 ? -20.560 -14.512 14.094 1.00 90.88 87 GLY A CA 1
ATOM 689 C C . GLY A 1 87 ? -20.731 -15.699 15.033 1.00 90.88 87 GLY A C 1
ATOM 690 O O . GLY A 1 87 ? -20.267 -15.698 16.173 1.00 90.88 87 GLY A O 1
ATOM 691 N N . SER A 1 88 ? -21.414 -16.733 14.552 1.00 89.31 88 SER A N 1
ATOM 692 C CA . SER A 1 88 ? -21.512 -18.017 15.249 1.00 89.31 88 SER A CA 1
ATOM 693 C C . SER A 1 88 ? -21.195 -19.144 14.283 1.00 89.31 88 SER A C 1
ATOM 695 O O . SER A 1 88 ? -21.901 -19.346 13.298 1.00 89.31 88 SER A O 1
ATOM 697 N N . VAL A 1 89 ? -20.137 -19.896 14.586 1.00 85.62 89 VAL A N 1
ATOM 698 C CA . VAL A 1 89 ? -19.748 -21.084 13.812 1.00 85.62 89 VAL A CA 1
ATOM 699 C C . VAL A 1 89 ? -20.726 -22.246 14.036 1.00 85.62 89 VAL A C 1
ATOM 701 O O . VAL A 1 89 ? -20.898 -23.070 13.148 1.00 85.62 89 VAL A O 1
ATOM 704 N N . SER A 1 90 ? -21.381 -22.330 15.202 1.00 85.19 90 SER A N 1
ATOM 705 C CA . SER A 1 90 ? -22.331 -23.414 15.505 1.00 85.19 90 SER A CA 1
ATOM 706 C C . SER A 1 90 ? -23.637 -23.258 14.725 1.00 85.19 90 SER A C 1
ATOM 708 O O . SER A 1 90 ? -24.164 -24.240 14.206 1.00 85.19 90 SER A O 1
ATOM 710 N N . MET A 1 91 ? -24.140 -22.025 14.623 1.00 84.19 91 MET A N 1
ATOM 711 C CA . MET A 1 91 ? -25.398 -21.700 13.943 1.00 84.19 91 MET A CA 1
ATOM 712 C C . MET A 1 91 ? -25.208 -21.165 12.515 1.00 84.19 91 MET A C 1
ATOM 714 O O . MET A 1 91 ? -26.190 -20.830 11.859 1.00 84.19 91 MET A O 1
ATOM 718 N N . ASN A 1 92 ? -23.965 -21.098 12.022 1.00 83.25 92 ASN A N 1
ATOM 719 C CA . ASN A 1 92 ? -23.596 -20.495 10.733 1.00 83.25 92 ASN A CA 1
ATOM 720 C C . ASN A 1 92 ? -24.113 -19.053 10.569 1.00 83.25 92 ASN A C 1
ATOM 722 O O . ASN A 1 92 ? -24.581 -18.647 9.506 1.00 83.25 92 ASN A O 1
ATOM 726 N N . PHE A 1 93 ? -24.042 -18.255 11.636 1.00 83.75 93 PHE A N 1
ATOM 727 C CA . PHE A 1 93 ? -24.377 -16.833 11.571 1.00 83.75 93 PHE A CA 1
ATOM 728 C C . PHE A 1 93 ? -23.163 -16.032 11.112 1.00 83.75 93 PHE A C 1
ATOM 730 O O . PHE A 1 93 ? -22.112 -16.079 11.754 1.00 83.75 93 PHE A O 1
ATOM 737 N N . ASN A 1 94 ? -23.325 -15.287 10.012 1.00 80.25 94 ASN A N 1
ATOM 738 C CA . ASN A 1 94 ? -22.296 -14.467 9.351 1.00 80.25 94 ASN A CA 1
ATOM 739 C C . ASN A 1 94 ? -21.048 -15.230 8.865 1.00 80.25 94 ASN A C 1
ATOM 741 O O . ASN A 1 94 ? -20.097 -14.605 8.393 1.00 80.25 94 ASN A O 1
ATOM 745 N N . ILE A 1 95 ? -21.061 -16.561 8.960 1.00 85.25 95 ILE A N 1
ATOM 746 C CA . ILE A 1 95 ? -20.002 -17.469 8.523 1.00 85.25 95 ILE A CA 1
ATOM 747 C C . ILE A 1 95 ? -20.685 -18.540 7.677 1.00 85.25 95 ILE A C 1
ATOM 749 O O . ILE A 1 95 ? -21.454 -19.348 8.199 1.00 85.25 95 ILE A O 1
ATOM 753 N N . GLY A 1 96 ? -20.453 -18.481 6.370 1.00 82.06 96 GLY A N 1
ATOM 754 C CA . GLY A 1 96 ? -21.045 -19.387 5.394 1.00 82.06 96 GLY A CA 1
ATOM 755 C C . GLY A 1 96 ? -20.189 -20.631 5.190 1.00 82.06 96 GLY A C 1
ATOM 756 O O . GLY A 1 96 ? -19.110 -20.792 5.770 1.00 82.06 96 GLY A O 1
ATOM 757 N N . LYS A 1 97 ? -20.652 -21.532 4.321 1.00 83.44 97 LYS A N 1
ATOM 758 C CA . LYS A 1 97 ? -19.829 -22.667 3.877 1.00 83.44 97 LYS A CA 1
ATOM 759 C C . LYS A 1 97 ? -18.624 -22.187 3.053 1.00 83.44 97 LYS A C 1
ATOM 761 O O . LYS A 1 97 ? -18.613 -21.050 2.583 1.00 83.44 97 LYS A O 1
ATOM 766 N N . PRO A 1 98 ? -17.598 -23.031 2.826 1.00 80.56 98 PRO A N 1
ATOM 767 C CA . PRO A 1 98 ? -16.424 -22.650 2.034 1.00 80.56 98 PRO A CA 1
ATOM 768 C C . PRO A 1 98 ? -16.753 -22.064 0.653 1.00 80.56 98 PRO A C 1
ATOM 770 O O . PRO A 1 98 ? -16.132 -21.072 0.275 1.00 80.56 98 PRO A O 1
ATOM 773 N N . ASP A 1 99 ? -17.777 -22.594 -0.018 1.00 81.94 99 ASP A N 1
ATOM 774 C CA . ASP A 1 99 ? -18.172 -22.205 -1.381 1.00 81.94 99 ASP A CA 1
ATOM 775 C C . ASP A 1 99 ? -19.248 -21.103 -1.436 1.00 81.94 99 ASP A C 1
ATOM 777 O O . ASP A 1 99 ? -19.696 -20.727 -2.515 1.00 81.94 99 ASP A O 1
ATOM 781 N N . GLU A 1 100 ? -19.688 -20.591 -0.283 1.00 85.06 100 GLU A N 1
ATOM 782 C CA . GLU A 1 100 ? -20.704 -19.537 -0.185 1.00 85.06 100 GLU A CA 1
ATOM 783 C C . GLU A 1 100 ? -20.056 -18.207 0.206 1.00 85.06 100 GLU A C 1
ATOM 785 O O . GLU A 1 100 ? -19.135 -18.170 1.028 1.00 85.06 100 GLU A O 1
ATOM 790 N N . ASP A 1 101 ? -20.543 -17.101 -0.349 1.00 82.81 101 ASP A N 1
ATOM 791 C CA . ASP A 1 101 ? -20.128 -15.779 0.110 1.00 82.81 101 ASP A CA 1
ATOM 792 C C . ASP A 1 101 ? -20.678 -15.505 1.511 1.00 82.81 101 ASP A C 1
ATOM 794 O O . ASP A 1 101 ? -21.843 -15.767 1.815 1.00 82.81 101 ASP A O 1
ATOM 798 N N . ASP A 1 102 ? -19.826 -14.957 2.374 1.00 89.00 102 ASP A N 1
ATOM 799 C CA . ASP A 1 102 ? -20.193 -14.562 3.725 1.00 89.00 102 ASP A CA 1
ATOM 800 C C . ASP A 1 102 ? -19.589 -13.204 4.100 1.00 89.00 102 ASP A C 1
ATOM 802 O O . ASP A 1 102 ? -18.725 -12.637 3.416 1.00 89.00 102 ASP A O 1
ATOM 806 N N . LEU A 1 103 ? -20.082 -12.654 5.209 1.00 87.88 103 LEU A N 1
ATOM 807 C CA . LEU A 1 103 ? -19.671 -11.338 5.678 1.00 87.88 103 LEU A CA 1
ATOM 808 C C . LEU A 1 103 ? -18.192 -11.324 6.096 1.00 87.88 103 LEU A C 1
ATOM 810 O O . LEU A 1 103 ? -17.512 -10.314 5.911 1.00 87.88 103 LEU A O 1
ATOM 814 N N . LEU A 1 104 ? -17.678 -12.444 6.617 1.00 90.19 104 LEU A N 1
ATOM 815 C CA . LEU A 1 104 ? -16.279 -12.584 7.013 1.00 90.19 104 LEU A CA 1
ATOM 816 C C . LEU A 1 104 ? -15.337 -12.493 5.810 1.00 90.19 104 LEU A C 1
ATOM 818 O O . LEU A 1 104 ? -14.428 -11.667 5.821 1.00 90.19 104 LEU A O 1
ATOM 822 N N . LYS A 1 105 ? -15.564 -13.284 4.762 1.00 90.31 105 LYS A N 1
ATOM 823 C CA . LYS A 1 105 ? -14.786 -13.289 3.517 1.00 90.31 105 LYS A CA 1
ATOM 824 C C . LYS A 1 105 ? -14.864 -11.939 2.822 1.00 90.31 105 LYS A C 1
ATOM 826 O O . LYS A 1 105 ? -13.829 -11.429 2.398 1.00 90.31 105 LYS A O 1
ATOM 831 N N . SER A 1 106 ? -16.049 -11.327 2.775 1.00 90.00 106 SER A N 1
ATOM 832 C CA . SER A 1 106 ? -16.228 -9.981 2.219 1.00 90.00 106 SER A CA 1
ATOM 833 C C . SER A 1 106 ? -15.367 -8.947 2.957 1.00 90.00 106 SER A C 1
ATOM 835 O O . SER A 1 106 ? -14.593 -8.214 2.336 1.00 90.00 106 SER A O 1
ATOM 837 N N . LYS A 1 107 ? -15.400 -8.949 4.298 1.00 91.00 107 LYS A N 1
ATOM 838 C CA . LYS A 1 107 ? -14.558 -8.060 5.112 1.00 91.00 107 LYS A CA 1
ATOM 839 C C . LYS A 1 107 ? -13.073 -8.378 5.011 1.00 91.00 107 LYS A C 1
ATOM 841 O O . LYS A 1 107 ? -12.258 -7.461 4.963 1.00 91.00 107 LYS A O 1
ATOM 846 N N . MET A 1 108 ? -12.699 -9.649 4.924 1.00 90.69 108 MET A N 1
ATOM 847 C CA . MET A 1 108 ? -11.312 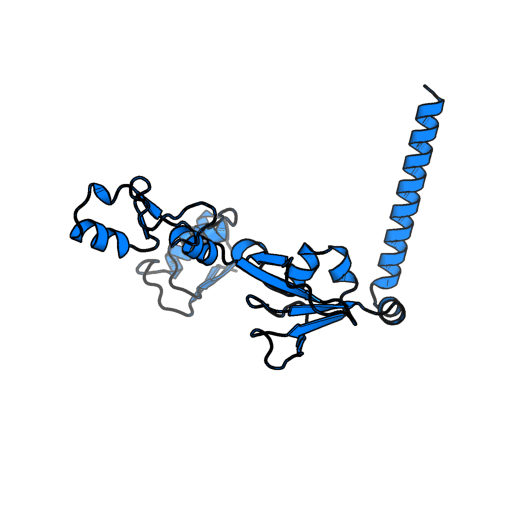-10.044 4.687 1.00 90.69 108 MET A CA 1
ATOM 848 C C . MET A 1 108 ? -10.805 -9.536 3.333 1.00 90.69 108 MET A C 1
ATOM 850 O O . MET A 1 108 ? -9.689 -9.024 3.266 1.00 90.69 108 MET A O 1
ATOM 854 N N . TRP A 1 109 ? -11.611 -9.634 2.273 1.00 91.12 109 TRP A N 1
ATOM 855 C CA . TRP A 1 109 ? -11.271 -9.111 0.949 1.00 91.12 109 TRP A CA 1
ATOM 856 C C . TRP A 1 109 ? -11.033 -7.597 0.982 1.00 91.12 109 TRP A C 1
ATOM 858 O O . TRP A 1 109 ? -10.000 -7.124 0.501 1.00 91.12 109 TRP A O 1
ATOM 868 N N . GLU A 1 110 ? -11.939 -6.857 1.631 1.00 89.75 110 GLU A N 1
ATOM 869 C CA . GLU A 1 110 ? -11.823 -5.411 1.855 1.00 89.75 110 GLU A CA 1
ATOM 870 C C . GLU A 1 110 ? -10.516 -5.063 2.592 1.00 89.75 110 GLU A C 1
ATOM 872 O O . GLU A 1 110 ? -9.731 -4.235 2.127 1.00 89.75 110 GLU A O 1
ATOM 877 N N . TYR A 1 111 ? -10.226 -5.752 3.701 1.00 90.88 111 TYR A N 1
ATOM 878 C CA . TYR A 1 111 ? -9.047 -5.492 4.537 1.00 90.88 111 TYR A CA 1
ATOM 879 C C . TYR A 1 111 ? -7.726 -5.841 3.855 1.00 90.88 111 TYR A C 1
ATOM 881 O O . TYR A 1 111 ? -6.705 -5.211 4.126 1.00 90.88 111 TYR A O 1
ATOM 889 N N . LEU A 1 112 ? -7.719 -6.850 2.982 1.00 90.12 112 LEU A N 1
ATOM 890 C CA . LEU A 1 112 ? -6.536 -7.212 2.204 1.00 90.12 112 LEU A CA 1
ATOM 891 C C . LEU A 1 112 ? -6.238 -6.197 1.085 1.00 90.12 112 LEU A C 1
ATOM 893 O O . LEU A 1 112 ? -5.120 -6.200 0.547 1.00 90.12 112 LEU A O 1
ATOM 897 N N . GLY A 1 113 ? -7.205 -5.330 0.749 1.00 90.56 113 GLY A N 1
ATOM 898 C CA . GLY A 1 113 ? -7.076 -4.304 -0.284 1.00 90.56 113 GLY A CA 1
ATOM 899 C C . GLY A 1 113 ? -6.664 -4.910 -1.622 1.00 90.56 113 GLY A C 1
ATOM 900 O O . GLY A 1 113 ? -5.687 -4.456 -2.229 1.00 90.56 113 GLY A O 1
ATOM 901 N N . LEU A 1 114 ? -7.324 -6.011 -1.997 1.00 92.44 114 LEU A N 1
ATOM 902 C CA . LEU A 1 114 ? -7.035 -6.754 -3.217 1.00 92.44 114 LEU A CA 1
ATOM 903 C C . LEU A 1 114 ? -7.690 -6.088 -4.424 1.00 92.44 114 LEU A C 1
ATOM 905 O O . LEU A 1 114 ? -8.772 -5.516 -4.334 1.00 92.44 114 LEU A O 1
ATOM 909 N N . THR A 1 115 ? -7.009 -6.174 -5.559 1.00 94.00 115 THR A N 1
ATOM 910 C CA . THR A 1 115 ? -7.429 -5.567 -6.821 1.00 94.00 115 THR A CA 1
ATOM 911 C C . THR A 1 115 ? -7.154 -6.560 -7.937 1.00 94.00 115 THR A C 1
ATOM 913 O O . THR A 1 115 ? -6.001 -6.932 -8.175 1.00 94.00 115 THR A O 1
ATOM 916 N N . ARG A 1 116 ? -8.207 -7.034 -8.592 1.00 95.25 116 ARG A N 1
ATOM 917 C CA . ARG A 1 116 ? -8.162 -7.990 -9.697 1.00 95.25 116 ARG A CA 1
ATOM 918 C C . ARG A 1 116 ? -7.931 -7.230 -10.988 1.00 95.25 116 ARG A C 1
ATOM 920 O O . ARG A 1 116 ? -8.734 -6.384 -11.354 1.00 95.25 116 ARG A O 1
ATOM 927 N N . ILE A 1 117 ? -6.842 -7.544 -11.677 1.00 96.31 117 ILE A N 1
ATOM 928 C CA . ILE A 1 117 ? -6.511 -6.939 -12.964 1.00 96.31 117 ILE A CA 1
ATOM 929 C C . ILE A 1 117 ? -6.551 -8.009 -14.041 1.00 96.31 117 ILE A C 1
ATOM 931 O O . ILE A 1 117 ? -5.810 -8.993 -13.980 1.00 96.31 117 ILE A O 1
ATOM 935 N N . TYR A 1 118 ? -7.365 -7.792 -15.063 1.00 96.25 118 TYR A N 1
ATOM 936 C CA . TYR A 1 118 ? -7.492 -8.710 -16.185 1.00 96.25 118 TYR A CA 1
ATOM 937 C C . TYR A 1 118 ? -6.481 -8.358 -17.269 1.00 96.25 118 TYR A C 1
ATOM 939 O O . TYR A 1 118 ? -6.326 -7.199 -17.665 1.00 96.25 118 TYR A O 1
ATOM 947 N N . THR A 1 119 ? -5.753 -9.356 -17.765 1.00 93.81 119 THR A N 1
ATOM 948 C CA . THR A 1 119 ? -4.734 -9.110 -18.789 1.00 93.81 119 THR A CA 1
ATOM 949 C C . THR A 1 119 ? -5.296 -9.333 -20.181 1.00 93.81 119 THR A C 1
ATOM 951 O O . THR A 1 119 ? -6.064 -10.256 -20.446 1.00 93.81 119 THR A O 1
ATOM 954 N N . LYS A 1 120 ? -4.893 -8.471 -21.112 1.00 93.50 120 LYS A N 1
ATOM 955 C CA . LYS A 1 120 ? -5.318 -8.553 -22.505 1.00 93.50 120 LYS A CA 1
ATOM 956 C C . LYS A 1 120 ? -4.112 -8.616 -23.429 1.00 93.50 120 LYS A C 1
ATOM 958 O O . LYS A 1 120 ? -3.227 -7.760 -23.383 1.00 93.50 120 LYS A O 1
ATOM 963 N N . ARG A 1 121 ? -4.097 -9.600 -24.334 1.00 91.94 121 ARG A N 1
ATOM 964 C CA . ARG A 1 121 ? -3.096 -9.680 -25.411 1.00 91.94 121 ARG A CA 1
ATOM 965 C C . ARG A 1 121 ? -3.522 -8.841 -26.617 1.00 91.94 121 ARG A C 1
ATOM 967 O O . ARG A 1 121 ? -4.705 -8.622 -26.891 1.00 91.94 121 ARG A O 1
ATOM 974 N N . ARG A 1 122 ? -2.537 -8.361 -27.380 1.00 89.62 122 ARG A N 1
ATOM 975 C CA . ARG A 1 122 ? -2.802 -7.615 -28.616 1.00 89.62 122 ARG A CA 1
ATOM 976 C C . ARG A 1 122 ? -3.518 -8.523 -29.621 1.00 89.62 122 ARG A C 1
ATOM 978 O O . ARG A 1 122 ? -3.031 -9.606 -29.916 1.00 89.62 122 ARG A O 1
ATOM 985 N N . GLY A 1 123 ? -4.643 -8.051 -30.155 1.00 89.75 123 GLY A N 1
ATOM 986 C CA . GLY A 1 123 ? -5.443 -8.789 -31.140 1.00 89.75 123 GLY A CA 1
ATOM 987 C C . GLY A 1 123 ? -6.299 -9.923 -30.568 1.00 89.75 123 GLY A C 1
ATOM 988 O O . GLY A 1 123 ? -6.983 -10.579 -31.338 1.00 89.75 123 GLY A O 1
ATOM 989 N N . GLN A 1 124 ? -6.283 -10.135 -29.250 1.00 92.25 124 GLN A N 1
ATOM 990 C CA . GLN A 1 124 ? -7.125 -11.116 -28.564 1.00 92.25 124 GLN A CA 1
ATOM 991 C C . GLN A 1 124 ? -8.100 -10.405 -27.612 1.00 92.25 124 GLN A C 1
ATOM 993 O O . GLN A 1 124 ? -7.804 -9.273 -27.179 1.00 92.25 124 GLN A O 1
ATOM 998 N N . PRO A 1 125 ? -9.250 -11.031 -27.297 1.00 91.62 125 PRO A N 1
ATOM 999 C CA . PRO A 1 125 ? -10.100 -10.582 -26.202 1.00 91.62 125 PRO A CA 1
ATOM 1000 C C . PRO A 1 125 ? -9.343 -10.653 -24.860 1.00 91.62 125 PRO A C 1
ATOM 1002 O O . PRO A 1 125 ? -8.304 -11.318 -24.771 1.00 91.62 125 PRO A O 1
ATOM 1005 N N . PRO A 1 126 ? -9.795 -9.905 -23.840 1.00 91.88 126 PRO A N 1
ATOM 1006 C CA . PRO A 1 126 ? -9.261 -10.041 -22.490 1.00 91.88 126 PRO A CA 1
ATOM 1007 C C . PRO A 1 126 ? -9.554 -11.431 -21.922 1.00 91.88 126 PRO A C 1
ATOM 1009 O O . PRO A 1 126 ? -10.595 -12.012 -22.221 1.00 91.88 126 PRO A O 1
ATOM 1012 N N . ASP A 1 127 ? -8.631 -11.9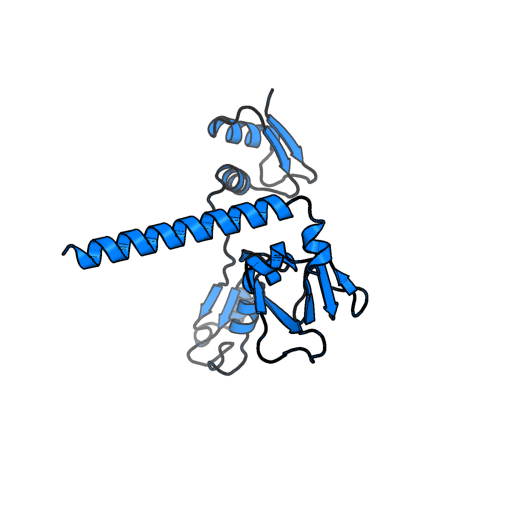30 -21.107 1.00 89.75 127 ASP A N 1
ATOM 1013 C CA . ASP A 1 127 ? -8.853 -13.113 -20.281 1.00 89.75 127 ASP A CA 1
ATOM 1014 C C . ASP A 1 127 ? -9.527 -12.667 -18.977 1.00 89.75 127 ASP A C 1
ATOM 1016 O O . ASP A 1 127 ? -8.964 -11.840 -18.253 1.00 89.75 127 ASP A O 1
ATOM 1020 N N . LEU A 1 128 ? -10.752 -13.144 -18.743 1.00 91.44 128 LEU A N 1
ATOM 1021 C CA . LEU A 1 128 ? -11.574 -12.796 -17.579 1.00 91.44 128 LEU A CA 1
ATOM 1022 C C . LEU A 1 128 ? -11.640 -13.925 -16.542 1.00 91.44 128 LEU A C 1
ATOM 1024 O O . LEU A 1 128 ? -12.224 -13.725 -15.479 1.00 91.44 128 LEU A O 1
ATOM 1028 N N . ASP A 1 129 ? -11.030 -15.076 -16.828 1.00 92.19 129 ASP A N 1
ATOM 1029 C CA . ASP A 1 129 ? -11.068 -16.236 -15.937 1.00 92.19 129 ASP A CA 1
ATOM 1030 C C . ASP A 1 129 ? -9.903 -16.186 -14.935 1.00 92.19 129 ASP A C 1
ATOM 1032 O O . ASP A 1 129 ? -10.077 -16.473 -13.749 1.00 92.19 129 ASP A O 1
ATOM 1036 N N . GLU A 1 130 ? -8.717 -15.759 -15.386 1.00 91.19 130 GLU A N 1
ATOM 1037 C CA . GLU A 1 130 ? -7.496 -15.713 -14.571 1.00 91.19 130 GLU A CA 1
ATOM 1038 C C . GLU A 1 130 ? -6.999 -14.267 -14.333 1.00 91.19 130 GLU A C 1
ATOM 1040 O O . GLU A 1 130 ? -6.121 -13.766 -15.050 1.00 91.19 130 GLU A O 1
ATOM 1045 N N . PRO A 1 131 ? -7.516 -13.554 -13.309 1.00 94.75 131 PRO A N 1
ATOM 1046 C CA . PRO A 1 131 ? -7.034 -12.220 -12.971 1.00 94.75 131 PRO A CA 1
ATOM 1047 C C . PRO A 1 131 ? -5.663 -12.252 -12.291 1.00 94.75 131 PRO A C 1
ATOM 1049 O O . PRO A 1 131 ? -5.360 -13.091 -11.440 1.00 94.75 131 PRO A O 1
ATOM 1052 N N . VAL A 1 132 ? -4.855 -11.229 -12.563 1.00 94.00 132 VAL A N 1
ATOM 1053 C CA . VAL A 1 132 ? -3.674 -10.927 -11.755 1.00 94.00 132 VAL A CA 1
ATOM 1054 C C . VAL A 1 132 ? -4.117 -10.128 -10.536 1.00 94.00 132 VAL A C 1
ATOM 1056 O O . VAL A 1 132 ? -4.512 -8.969 -10.648 1.00 94.00 132 VAL A O 1
ATOM 1059 N N . VAL A 1 133 ? -4.024 -10.739 -9.357 1.00 94.25 133 VAL A N 1
ATOM 1060 C CA . VAL A 1 133 ? -4.407 -10.093 -8.098 1.00 94.25 133 VAL A CA 1
ATOM 1061 C C . VAL A 1 133 ? -3.249 -9.252 -7.558 1.00 94.25 133 VAL A C 1
ATOM 1063 O O . VAL A 1 133 ? -2.179 -9.762 -7.212 1.00 94.25 133 VAL A O 1
ATOM 1066 N N . LEU A 1 134 ? -3.467 -7.943 -7.471 1.00 94.06 134 LEU A N 1
ATOM 1067 C CA . LEU A 1 134 ? -2.587 -6.984 -6.811 1.00 94.06 134 LEU A CA 1
ATOM 1068 C C . LEU A 1 134 ? -3.103 -6.687 -5.400 1.00 94.06 134 LEU A C 1
ATOM 1070 O O . LEU A 1 134 ? -4.273 -6.882 -5.099 1.00 94.06 134 LEU A O 1
ATOM 1074 N N . SER A 1 135 ? -2.216 -6.222 -4.521 1.00 90.88 135 SER A N 1
ATOM 1075 C CA . SER A 1 135 ? -2.579 -5.794 -3.167 1.00 90.88 135 SER A CA 1
ATOM 1076 C C . SER A 1 135 ? -1.995 -4.417 -2.912 1.00 90.88 135 SER A C 1
ATOM 1078 O O . SER A 1 135 ? -0.775 -4.228 -3.031 1.00 90.88 135 SER A O 1
ATOM 1080 N N . ASN A 1 136 ? -2.865 -3.483 -2.529 1.00 86.88 136 ASN A N 1
ATOM 1081 C CA . ASN A 1 136 ? -2.486 -2.112 -2.205 1.00 86.88 136 ASN A CA 1
ATOM 1082 C C . ASN A 1 136 ? -1.434 -2.068 -1.082 1.00 86.88 136 ASN A C 1
ATOM 1084 O O . ASN A 1 136 ? -0.431 -1.369 -1.188 1.00 86.88 136 ASN A O 1
ATOM 1088 N N . ILE A 1 137 ? -1.595 -2.918 -0.064 1.00 83.81 137 ILE A N 1
ATOM 1089 C CA . ILE A 1 137 ? -0.761 -2.932 1.148 1.00 83.81 137 ILE A CA 1
ATOM 1090 C C . ILE A 1 137 ? 0.666 -3.426 0.871 1.00 83.81 137 ILE A C 1
ATOM 1092 O O . ILE A 1 137 ? 1.616 -2.971 1.500 1.00 83.81 137 ILE A O 1
ATOM 1096 N N . ARG A 1 138 ? 0.841 -4.375 -0.059 1.00 81.69 138 ARG A N 1
ATOM 1097 C CA . ARG A 1 138 ? 2.139 -5.041 -0.270 1.00 81.69 138 ARG A CA 1
ATOM 1098 C C . ARG A 1 138 ? 3.009 -4.342 -1.306 1.00 81.69 138 ARG A C 1
ATOM 1100 O O . ARG A 1 138 ? 4.099 -3.869 -1.009 1.00 81.69 138 ARG A O 1
ATOM 1107 N N . LYS A 1 139 ? 2.570 -4.374 -2.565 1.00 83.88 139 LYS A N 1
ATOM 1108 C CA . LYS A 1 139 ? 3.352 -3.905 -3.724 1.00 83.88 139 LYS A CA 1
ATOM 1109 C C . LYS A 1 139 ? 2.676 -2.728 -4.430 1.00 83.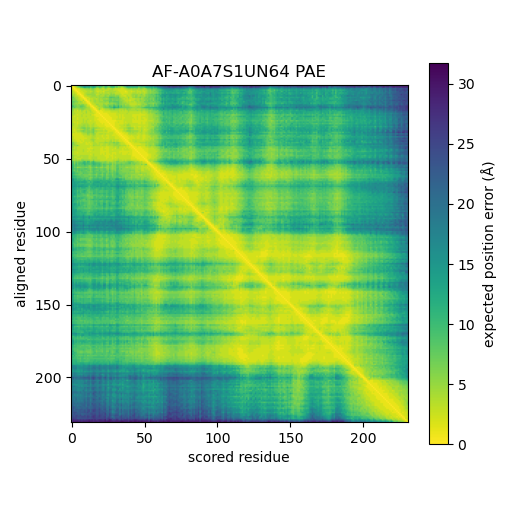88 139 LYS A C 1
ATOM 1111 O O . LYS A 1 139 ? 3.191 -2.277 -5.452 1.00 83.88 139 LYS A O 1
ATOM 1116 N N . GLY A 1 140 ? 1.536 -2.260 -3.920 1.00 89.94 140 GLY A N 1
ATOM 1117 C CA . GLY A 1 140 ? 0.676 -1.282 -4.579 1.00 89.94 140 GLY A CA 1
ATOM 1118 C C . GLY A 1 140 ? -0.055 -1.845 -5.803 1.00 89.94 140 GLY A C 1
ATOM 1119 O O . GLY A 1 140 ? 0.217 -2.956 -6.269 1.00 89.94 140 GLY A O 1
ATOM 1120 N N . THR A 1 141 ? -0.958 -1.038 -6.355 1.00 94.44 141 THR A N 1
ATOM 1121 C CA . THR A 1 141 ? -1.841 -1.387 -7.485 1.00 94.44 141 THR A CA 1
ATOM 1122 C C . THR A 1 141 ? -1.436 -0.697 -8.793 1.00 94.44 141 THR A C 1
ATOM 1124 O O . THR A 1 141 ? -2.243 -0.502 -9.692 1.00 94.44 141 THR A O 1
ATOM 1127 N N . THR A 1 142 ? -0.169 -0.301 -8.940 1.00 95.75 142 THR A N 1
ATOM 1128 C CA . THR A 1 142 ? 0.282 0.415 -10.148 1.00 95.75 142 THR A CA 1
ATOM 1129 C C . THR A 1 142 ? 0.493 -0.513 -11.348 1.00 95.75 142 THR A C 1
ATOM 1131 O O . THR A 1 142 ? 0.789 -1.702 -11.192 1.00 95.75 142 THR A O 1
ATOM 1134 N N . VAL A 1 143 ? 0.494 0.047 -12.563 1.00 95.12 143 VAL A N 1
ATOM 1135 C CA . VAL A 1 143 ? 0.924 -0.665 -13.786 1.00 95.12 143 VAL A CA 1
ATOM 1136 C C . VAL A 1 143 ? 2.335 -1.254 -13.633 1.00 95.12 143 VAL A C 1
ATOM 1138 O O . VAL A 1 143 ? 2.625 -2.344 -14.134 1.00 95.12 143 VAL A O 1
ATOM 1141 N N . ARG A 1 144 ? 3.231 -0.577 -12.903 1.00 94.31 144 ARG A N 1
ATOM 1142 C CA . ARG A 1 144 ? 4.560 -1.109 -12.572 1.00 94.31 144 ARG A CA 1
ATOM 1143 C C . ARG A 1 144 ? 4.472 -2.380 -11.722 1.00 94.31 144 ARG A C 1
ATOM 1145 O O . ARG A 1 144 ? 5.207 -3.337 -11.972 1.00 94.31 144 ARG A O 1
ATOM 1152 N N . SER A 1 145 ? 3.592 -2.382 -10.725 1.00 93.56 145 SER A N 1
ATOM 1153 C CA . SER A 1 145 ? 3.346 -3.524 -9.840 1.00 93.56 145 SER A CA 1
ATOM 1154 C C . SER A 1 145 ? 2.749 -4.701 -10.610 1.00 93.56 145 SER A C 1
ATOM 1156 O O . SER A 1 145 ? 3.183 -5.835 -10.405 1.00 93.56 145 SER A O 1
ATOM 1158 N N . LEU A 1 146 ? 1.848 -4.433 -11.561 1.00 94.12 146 LEU A N 1
ATOM 1159 C CA . LEU A 1 146 ? 1.329 -5.436 -12.492 1.00 94.12 146 LEU A CA 1
ATOM 1160 C C . LEU A 1 146 ? 2.459 -6.100 -13.289 1.00 94.12 146 LEU A C 1
ATOM 1162 O O . LEU A 1 146 ? 2.617 -7.318 -13.240 1.00 94.12 146 LEU A O 1
ATOM 1166 N N . CYS A 1 147 ? 3.298 -5.301 -13.957 1.00 93.00 147 CYS A N 1
ATOM 1167 C CA . CYS A 1 147 ? 4.424 -5.816 -14.742 1.00 93.00 147 CYS A CA 1
ATOM 1168 C C . CYS A 1 147 ? 5.354 -6.697 -13.895 1.00 93.00 147 CYS A C 1
ATOM 1170 O O . CYS A 1 147 ? 5.744 -7.773 -14.335 1.00 93.00 147 CYS A O 1
ATOM 1172 N N . ASN A 1 148 ? 5.675 -6.271 -12.668 1.00 91.00 148 ASN A N 1
ATOM 1173 C CA . ASN A 1 148 ? 6.530 -7.026 -11.747 1.00 91.00 148 ASN A CA 1
ATOM 1174 C C . ASN A 1 148 ? 5.942 -8.373 -11.309 1.00 91.00 148 ASN A C 1
ATOM 1176 O O . ASN A 1 148 ? 6.713 -9.297 -11.053 1.00 91.00 148 ASN A O 1
ATOM 1180 N N . ASN A 1 149 ? 4.617 -8.483 -11.172 1.00 90.31 149 ASN A N 1
ATOM 1181 C CA . ASN A 1 149 ? 3.977 -9.754 -10.825 1.00 90.31 149 ASN A CA 1
ATOM 1182 C C . ASN A 1 149 ? 3.931 -10.713 -12.020 1.00 90.31 149 ASN A C 1
ATOM 1184 O O . ASN A 1 149 ? 4.060 -11.915 -11.819 1.00 90.31 149 ASN A O 1
ATOM 1188 N N . VAL A 1 150 ? 3.814 -10.195 -13.247 1.00 89.69 150 VAL A N 1
ATOM 1189 C CA . VAL A 1 150 ? 3.816 -11.027 -14.460 1.00 89.69 150 VAL A CA 1
ATOM 1190 C C . VAL A 1 150 ? 5.232 -11.472 -14.836 1.00 89.69 150 VAL A C 1
ATOM 1192 O O . VAL A 1 150 ? 5.482 -12.653 -15.060 1.00 89.69 150 VAL A O 1
ATOM 1195 N N . SER A 1 151 ? 6.179 -10.536 -14.953 1.00 87.31 151 SER A N 1
ATOM 1196 C CA . SER A 1 151 ? 7.572 -10.837 -15.297 1.0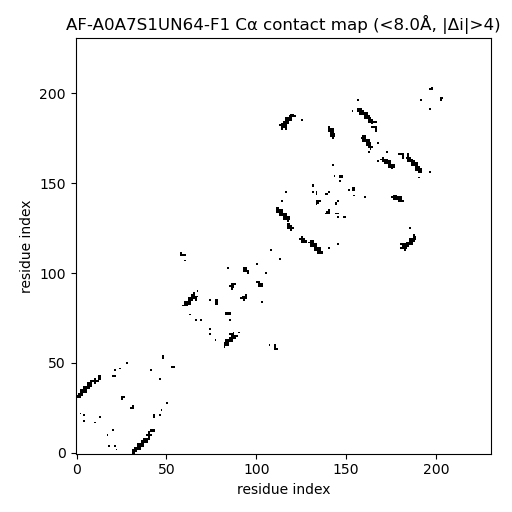0 87.31 151 SER A CA 1
ATOM 1197 C C . SER A 1 151 ? 8.496 -9.659 -15.005 1.00 87.31 151 SER A C 1
ATOM 1199 O O . SER A 1 151 ? 8.278 -8.538 -15.466 1.00 87.31 151 SER A O 1
ATOM 1201 N N . THR A 1 152 ? 9.618 -9.928 -14.340 1.00 80.94 152 THR A N 1
ATOM 1202 C CA . THR A 1 152 ? 10.638 -8.913 -14.024 1.00 80.94 152 THR A CA 1
ATOM 1203 C C . THR A 1 152 ? 11.228 -8.236 -15.266 1.00 80.94 152 THR A C 1
ATOM 1205 O O . THR A 1 152 ? 11.580 -7.061 -15.211 1.00 80.94 152 THR A O 1
ATOM 1208 N N . HIS A 1 153 ? 11.283 -8.932 -16.407 1.00 83.56 153 HIS A N 1
ATOM 1209 C CA . HIS A 1 153 ? 11.791 -8.389 -17.675 1.00 83.56 153 HIS A CA 1
ATOM 1210 C C . HIS A 1 153 ? 10.796 -7.474 -18.396 1.00 83.56 153 HIS A C 1
ATOM 1212 O O . HIS A 1 153 ? 11.185 -6.679 -19.253 1.00 83.56 153 HIS A O 1
ATOM 1218 N N . MET A 1 154 ? 9.507 -7.574 -18.066 1.00 86.44 154 MET A N 1
ATOM 1219 C CA . MET A 1 154 ? 8.457 -6.807 -18.733 1.00 86.44 154 MET A CA 1
ATOM 1220 C C . MET A 1 154 ? 8.602 -5.303 -18.484 1.00 86.44 154 MET A C 1
ATOM 1222 O O . MET A 1 154 ? 8.292 -4.506 -19.367 1.00 86.44 154 MET A O 1
ATOM 1226 N N . LEU A 1 155 ? 9.138 -4.918 -17.321 1.00 87.12 155 LEU A N 1
ATOM 1227 C CA . LEU A 1 155 ? 9.415 -3.522 -16.988 1.00 87.12 155 LEU A CA 1
ATOM 1228 C C . LEU A 1 155 ? 10.491 -2.890 -17.871 1.00 87.12 155 LEU A C 1
ATOM 1230 O O . LEU A 1 155 ? 10.330 -1.746 -18.290 1.00 87.12 155 LEU A O 1
ATOM 1234 N N . ASP A 1 156 ? 11.563 -3.621 -18.179 1.00 85.06 156 ASP A N 1
ATOM 1235 C CA . ASP A 1 156 ? 12.666 -3.100 -18.998 1.00 85.06 156 ASP A CA 1
ATOM 1236 C C . ASP A 1 156 ? 12.197 -2.800 -20.428 1.00 85.06 156 ASP A C 1
ATOM 1238 O O . ASP A 1 156 ? 12.572 -1.794 -21.042 1.00 85.06 156 ASP A O 1
ATOM 1242 N N . ALA A 1 157 ? 11.326 -3.669 -20.942 1.00 87.00 157 ALA A N 1
ATOM 1243 C CA . ALA A 1 157 ? 10.746 -3.557 -22.268 1.00 87.00 157 ALA A CA 1
ATOM 1244 C C . ALA A 1 157 ? 9.462 -2.714 -22.305 1.00 87.00 157 ALA A C 1
ATOM 1246 O O . ALA A 1 157 ? 8.893 -2.559 -23.381 1.00 87.00 157 ALA A O 1
ATOM 1247 N N . PHE A 1 158 ? 8.978 -2.169 -21.189 1.00 92.06 158 PHE A N 1
ATOM 1248 C CA . PHE A 1 158 ? 7.715 -1.430 -21.146 1.00 92.06 158 PHE A CA 1
ATOM 1249 C C . PHE A 1 158 ? 7.778 -0.142 -21.982 1.00 92.06 158 PHE A C 1
ATOM 1251 O O . PHE A 1 158 ? 8.723 0.643 -21.867 1.00 92.06 158 PHE A O 1
ATOM 1258 N N . ASN A 1 159 ? 6.754 0.104 -22.803 1.00 92.00 159 ASN A N 1
ATOM 1259 C CA . ASN A 1 159 ? 6.557 1.379 -23.497 1.00 92.00 159 ASN A CA 1
ATOM 1260 C C . ASN A 1 159 ? 5.377 2.146 -22.884 1.00 92.00 159 ASN A C 1
ATOM 1262 O O . ASN A 1 159 ? 5.541 3.265 -22.403 1.00 92.00 159 ASN A O 1
ATOM 1266 N N . TYR A 1 160 ? 4.194 1.533 -22.883 1.00 94.69 160 TYR A N 1
ATOM 1267 C CA . TYR A 1 160 ? 2.985 2.057 -22.249 1.00 94.69 160 TYR A CA 1
ATOM 1268 C C . TYR A 1 160 ? 1.988 0.925 -21.983 1.00 94.69 160 TYR A C 1
ATOM 1270 O O . TYR A 1 160 ? 2.121 -0.170 -22.532 1.00 94.69 160 TYR A O 1
ATOM 1278 N N . ALA A 1 161 ? 0.971 1.200 -21.173 1.00 96.19 161 ALA A N 1
ATOM 1279 C CA . ALA A 1 161 ? -0.184 0.330 -21.000 1.00 96.19 161 ALA A CA 1
ATOM 1280 C C . ALA A 1 161 ? -1.421 0.967 -21.641 1.00 96.19 161 ALA A C 1
ATOM 1282 O O . ALA A 1 161 ? -1.557 2.190 -21.644 1.00 96.19 161 ALA A O 1
ATOM 1283 N N . LEU A 1 162 ? -2.303 0.145 -22.197 1.00 96.12 162 LEU A N 1
ATOM 1284 C CA . LEU A 1 162 ? -3.679 0.529 -22.501 1.00 96.12 162 LEU A CA 1
ATOM 1285 C C . LEU A 1 162 ? -4.559 -0.026 -21.391 1.00 96.12 162 LEU A C 1
ATOM 1287 O O . LEU A 1 162 ? -4.468 -1.220 -21.100 1.00 96.12 162 LEU A O 1
ATOM 1291 N N . VAL A 1 163 ? -5.355 0.840 -20.776 1.00 97.12 163 VAL A N 1
ATOM 1292 C CA . VAL A 1 163 ? -6.232 0.489 -19.657 1.00 97.12 163 VAL A CA 1
ATOM 1293 C C . VAL A 1 163 ? -7.680 0.728 -20.069 1.00 97.12 163 VAL A C 1
ATOM 1295 O O . VAL A 1 163 ? -7.994 1.784 -20.626 1.00 97.12 163 VAL A O 1
ATOM 1298 N N . TRP A 1 164 ? -8.531 -0.261 -19.810 1.00 95.94 164 TRP A N 1
ATOM 1299 C CA . TRP A 1 164 ? -9.985 -0.169 -19.904 1.00 95.94 164 TRP A CA 1
ATOM 1300 C C . TRP A 1 164 ? -10.557 -0.431 -18.510 1.00 95.94 164 TRP A C 1
ATOM 1302 O O . TRP A 1 164 ? -10.330 -1.506 -17.965 1.00 95.94 164 TRP A O 1
ATOM 1312 N N . GLY A 1 165 ? -11.297 0.525 -17.957 1.00 94.00 165 GLY A N 1
ATOM 1313 C CA . GLY A 1 165 ? -11.925 0.393 -16.643 1.00 94.00 165 GLY A CA 1
ATOM 1314 C C . GLY A 1 165 ? -12.035 1.738 -15.935 1.00 94.00 165 GLY A C 1
ATOM 1315 O O . GLY A 1 165 ? -11.865 2.783 -16.572 1.00 94.00 165 GLY A O 1
ATOM 1316 N N . THR A 1 166 ? -12.368 1.722 -14.646 1.00 94.38 166 THR A N 1
ATOM 1317 C CA . THR A 1 166 ? -12.701 2.937 -13.883 1.00 94.38 166 THR A CA 1
ATOM 1318 C C . THR A 1 166 ? -11.488 3.808 -13.588 1.00 94.38 166 THR A C 1
ATOM 1320 O O . THR A 1 166 ? -11.640 5.024 -13.456 1.00 94.38 166 THR A O 1
ATOM 1323 N N . SER A 1 167 ? -10.282 3.229 -13.564 1.00 94.19 167 SER A N 1
ATOM 1324 C CA . SER A 1 167 ? -9.063 4.002 -13.301 1.00 94.19 167 SER A CA 1
ATOM 1325 C C . SER A 1 167 ? -8.692 4.937 -14.456 1.00 94.19 167 SER A C 1
ATOM 1327 O O . SER A 1 167 ? -7.934 5.898 -14.288 1.00 94.19 167 SER A O 1
ATOM 1329 N N . ALA A 1 168 ? -9.212 4.667 -15.655 1.00 94.12 168 ALA A N 1
ATOM 1330 C CA . ALA A 1 168 ? -8.987 5.454 -16.853 1.00 94.12 168 ALA A CA 1
ATOM 1331 C C . ALA A 1 168 ? -10.161 6.409 -17.111 1.00 94.12 168 ALA A C 1
ATOM 1333 O O . ALA A 1 168 ? -11.325 6.029 -17.082 1.00 94.12 168 ALA A O 1
ATOM 1334 N N . LYS A 1 169 ? -9.859 7.664 -17.460 1.00 92.44 169 LYS A N 1
ATOM 1335 C CA . LYS A 1 169 ? -10.885 8.656 -17.832 1.00 92.44 169 LYS A CA 1
ATOM 1336 C C . LYS A 1 169 ? -11.531 8.354 -19.184 1.00 92.44 169 LYS A C 1
ATOM 1338 O O . LYS A 1 169 ? -12.662 8.758 -19.437 1.00 92.44 169 LYS A O 1
ATOM 1343 N N . HIS A 1 170 ? -10.794 7.688 -20.069 1.00 91.94 170 HIS A N 1
ATOM 1344 C CA . HIS A 1 170 ? -11.249 7.291 -21.398 1.00 91.94 170 HIS A CA 1
ATOM 1345 C C . HIS A 1 170 ? -10.921 5.819 -21.628 1.00 91.94 170 HIS A C 1
ATOM 1347 O O . HIS A 1 170 ? -9.899 5.336 -21.157 1.00 91.94 170 HIS A O 1
ATOM 1353 N N . SER A 1 171 ? -11.757 5.106 -22.379 1.00 90.56 171 SER A N 1
ATOM 1354 C CA . SER A 1 171 ? -11.577 3.671 -22.607 1.00 90.56 171 SER A CA 1
ATOM 1355 C C . SER A 1 171 ? -11.326 3.382 -24.097 1.00 90.56 171 SER A C 1
ATOM 1357 O O . SER A 1 171 ? -12.230 3.613 -24.901 1.00 90.56 171 SER A O 1
ATOM 1359 N N . PRO A 1 172 ? -10.133 2.893 -24.504 1.00 92.38 172 PRO A N 1
ATOM 1360 C CA . PRO A 1 172 ? -8.906 2.765 -23.709 1.00 92.38 172 PRO A CA 1
ATOM 1361 C C . PRO A 1 172 ? -8.140 4.079 -23.523 1.00 92.38 172 PRO A C 1
ATOM 1363 O O . PRO A 1 172 ? -8.047 4.893 -24.444 1.00 92.38 172 PRO A O 1
ATOM 1366 N N . GLN A 1 173 ? -7.452 4.208 -22.387 1.00 95.69 173 GLN A N 1
ATOM 1367 C CA . GLN A 1 173 ? -6.476 5.272 -22.143 1.00 95.69 173 GLN A CA 1
ATOM 1368 C C . GLN A 1 173 ? -5.051 4.724 -22.185 1.00 95.69 173 GLN A C 1
ATOM 1370 O O . GLN A 1 173 ? -4.755 3.643 -21.676 1.00 95.69 173 GLN A O 1
ATOM 1375 N N . ARG A 1 174 ? -4.140 5.506 -22.775 1.00 96.31 174 ARG A N 1
ATOM 1376 C CA . ARG A 1 174 ? -2.700 5.246 -22.708 1.00 96.31 174 ARG A CA 1
ATOM 1377 C C . ARG A 1 174 ? -2.148 5.718 -21.364 1.00 96.31 174 ARG A C 1
ATOM 1379 O O . ARG A 1 174 ? -2.102 6.918 -21.103 1.00 96.31 174 ARG A O 1
ATOM 1386 N N . CYS A 1 175 ? -1.661 4.776 -20.568 1.00 96.44 175 CYS A N 1
ATOM 1387 C CA . CYS A 1 175 ? -1.159 5.001 -19.219 1.00 96.44 175 CYS A CA 1
ATOM 1388 C C . CYS A 1 175 ? 0.336 4.668 -19.091 1.00 96.44 175 CYS A C 1
ATOM 1390 O O . CYS A 1 175 ? 0.888 3.822 -19.805 1.00 96.44 175 CYS A O 1
ATOM 1392 N N . GLY A 1 176 ? 1.002 5.372 -18.174 1.00 94.94 176 GLY A N 1
ATOM 1393 C CA . GLY A 1 176 ? 2.398 5.135 -17.804 1.00 94.94 176 GLY A CA 1
ATOM 1394 C C . GLY A 1 176 ? 2.546 4.128 -16.660 1.00 94.94 176 GLY A C 1
ATOM 1395 O O . GLY A 1 176 ? 1.569 3.597 -16.145 1.00 94.94 176 GLY A O 1
ATOM 1396 N N . MET A 1 177 ? 3.786 3.897 -16.221 1.00 93.50 177 MET A N 1
ATOM 1397 C CA . MET A 1 177 ? 4.099 2.937 -15.149 1.00 93.50 177 MET A CA 1
ATOM 1398 C C . MET A 1 177 ? 3.510 3.309 -13.779 1.00 93.50 177 MET A C 1
ATOM 1400 O O . MET A 1 177 ? 3.206 2.417 -12.994 1.00 93.50 177 MET A O 1
ATOM 1404 N N . MET A 1 178 ? 3.384 4.608 -13.487 1.00 94.44 178 MET A N 1
ATOM 1405 C CA . MET A 1 178 ? 2.885 5.120 -12.200 1.00 94.44 178 MET A CA 1
ATOM 1406 C C . MET A 1 178 ? 1.357 5.250 -12.151 1.00 94.44 178 MET A C 1
ATOM 1408 O O . MET A 1 178 ? 0.829 5.782 -11.184 1.00 94.44 178 MET A O 1
ATOM 1412 N N . HIS A 1 179 ? 0.650 4.822 -13.200 1.00 95.44 179 HIS A N 1
ATOM 1413 C CA . HIS A 1 179 ? -0.810 4.824 -13.201 1.00 95.44 179 HIS A CA 1
ATOM 1414 C C . HIS A 1 179 ? -1.325 3.807 -12.181 1.00 95.44 179 HIS A C 1
ATOM 1416 O O . HIS A 1 179 ? -0.890 2.650 -12.216 1.00 95.44 179 HIS A O 1
ATOM 1422 N N . ASN A 1 180 ? -2.214 4.245 -11.288 1.00 95.44 180 ASN A N 1
ATOM 1423 C CA . ASN A 1 180 ? -2.904 3.376 -10.337 1.00 95.44 180 ASN A CA 1
ATOM 1424 C C . ASN 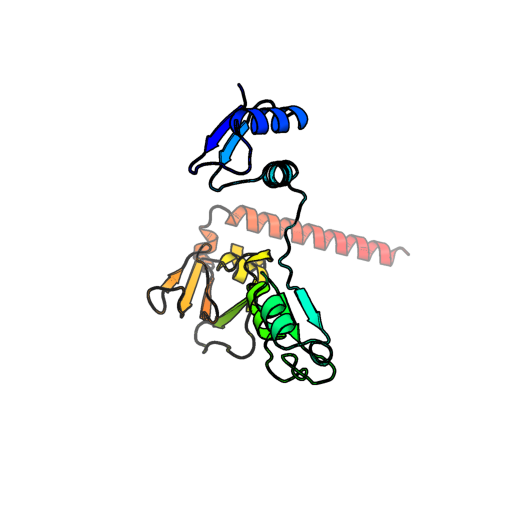A 1 180 ? -4.042 2.657 -11.054 1.00 95.44 180 ASN A C 1
ATOM 1426 O O . ASN A 1 180 ? -4.777 3.290 -11.805 1.00 95.44 180 ASN A O 1
ATOM 1430 N N . LEU A 1 181 ? -4.151 1.352 -10.833 1.00 95.94 181 LEU A N 1
ATOM 1431 C CA . LEU A 1 181 ? -5.225 0.525 -11.363 1.00 95.94 181 LEU A CA 1
ATOM 1432 C C . LEU A 1 181 ? -6.289 0.302 -10.288 1.00 95.94 181 LEU A C 1
ATOM 1434 O O . LEU A 1 181 ? -5.951 0.193 -9.102 1.00 95.94 181 LEU A O 1
ATOM 1438 N N . ASP A 1 182 ? -7.532 0.191 -10.742 1.00 95.25 182 ASP A N 1
ATOM 1439 C CA . ASP A 1 182 ? -8.710 -0.101 -9.928 1.00 95.25 182 ASP A CA 1
ATOM 1440 C C . ASP A 1 182 ? -9.151 -1.561 -10.121 1.00 95.25 182 ASP A C 1
ATOM 1442 O O . ASP A 1 182 ? -8.631 -2.277 -10.983 1.00 95.25 182 ASP A O 1
ATOM 1446 N N . ASP A 1 183 ? -10.076 -2.031 -9.276 1.00 95.25 183 ASP A N 1
ATOM 1447 C CA . ASP A 1 183 ? -10.568 -3.411 -9.345 1.00 95.25 183 ASP A CA 1
ATOM 1448 C C . ASP A 1 183 ? -11.304 -3.648 -10.665 1.00 95.25 183 ASP A C 1
ATOM 1450 O O . ASP A 1 183 ? -12.054 -2.796 -11.133 1.00 95.25 183 ASP A O 1
ATOM 1454 N N . GLU A 1 184 ? -11.063 -4.813 -11.259 1.00 95.00 184 GLU A N 1
ATOM 1455 C CA . GLU A 1 184 ? -11.612 -5.251 -12.546 1.00 95.00 184 GLU A CA 1
ATOM 1456 C C . GLU A 1 184 ? -11.127 -4.477 -13.784 1.00 95.00 184 GLU A C 1
ATOM 1458 O O . GLU A 1 184 ? -11.639 -4.686 -14.887 1.00 95.00 184 GLU A O 1
ATOM 1463 N N . ASP A 1 185 ? -10.081 -3.654 -13.661 1.00 96.19 185 ASP A N 1
ATOM 1464 C CA . ASP A 1 185 ? -9.434 -3.046 -14.824 1.00 96.19 185 ASP A CA 1
ATOM 1465 C C . ASP A 1 185 ? -8.876 -4.116 -15.780 1.00 96.19 185 ASP A C 1
ATOM 1467 O O . ASP A 1 185 ? -8.194 -5.069 -15.387 1.00 96.19 185 ASP A O 1
ATOM 1471 N N . VAL A 1 186 ? -9.072 -3.895 -17.079 1.00 96.50 186 VAL A N 1
ATOM 1472 C CA . VAL A 1 186 ? -8.425 -4.661 -18.144 1.00 96.50 186 VAL A CA 1
ATOM 1473 C C . VAL A 1 186 ? -7.187 -3.904 -18.612 1.00 96.50 186 VAL A C 1
ATOM 1475 O O . VAL A 1 186 ? -7.255 -2.726 -18.966 1.00 96.50 186 VAL A O 1
ATOM 1478 N N . VAL A 1 187 ? -6.042 -4.585 -18.680 1.00 96.19 187 VAL A N 1
ATOM 1479 C CA . VAL A 1 187 ? -4.763 -3.973 -19.053 1.00 96.19 187 VAL A CA 1
ATOM 1480 C C . VAL A 1 187 ? -4.082 -4.735 -20.185 1.00 96.19 187 VAL A C 1
ATOM 1482 O O . VAL A 1 187 ? -3.838 -5.941 -20.116 1.00 96.19 187 VAL A O 1
ATOM 1485 N N . GLN A 1 188 ? -3.687 -3.999 -21.223 1.00 95.25 188 GLN A N 1
ATOM 1486 C CA . GLN A 1 188 ? -2.813 -4.484 -22.289 1.00 95.25 188 GLN A CA 1
ATOM 1487 C C . GLN A 1 188 ? -1.471 -3.760 -22.217 1.00 95.25 188 GLN A C 1
ATOM 1489 O O . GLN A 1 188 ? -1.373 -2.559 -22.476 1.00 95.25 188 GLN A O 1
ATOM 1494 N N . ILE A 1 189 ? -0.412 -4.508 -21.920 1.00 94.75 189 ILE A N 1
ATOM 1495 C CA . ILE A 1 189 ? 0.949 -3.972 -21.869 1.00 94.75 189 ILE A CA 1
ATOM 1496 C C . ILE A 1 189 ? 1.526 -3.942 -23.283 1.00 94.75 189 ILE A C 1
ATOM 1498 O O . ILE A 1 189 ? 1.566 -4.956 -23.983 1.00 94.75 189 ILE A O 1
ATOM 1502 N N . VAL A 1 190 ? 1.990 -2.769 -23.709 1.00 93.19 190 VAL A N 1
ATOM 1503 C CA . VAL A 1 190 ? 2.680 -2.587 -24.984 1.00 93.19 190 VAL A CA 1
ATOM 1504 C C . VAL A 1 190 ? 4.167 -2.424 -24.713 1.00 93.19 190 VAL A C 1
ATOM 1506 O O . VAL A 1 190 ? 4.607 -1.484 -24.047 1.00 93.19 190 VAL A O 1
ATOM 1509 N N . THR A 1 191 ? 4.958 -3.348 -25.249 1.00 91.81 191 THR A N 1
ATOM 1510 C CA . THR A 1 191 ? 6.415 -3.318 -25.138 1.00 91.81 191 THR A CA 1
ATOM 1511 C C . THR A 1 191 ? 7.044 -2.452 -26.228 1.00 91.81 191 THR A C 1
ATOM 1513 O O . THR A 1 191 ? 6.511 -2.316 -27.331 1.00 91.81 191 THR A O 1
ATOM 1516 N N . LYS A 1 192 ? 8.217 -1.885 -25.940 1.00 89.69 192 LYS A N 1
ATOM 1517 C CA . LYS A 1 192 ? 9.071 -1.190 -26.906 1.00 89.69 192 LYS A CA 1
ATOM 1518 C C . LYS A 1 192 ? 9.419 -2.143 -28.044 1.00 89.69 192 LYS A C 1
ATOM 1520 O O . LYS A 1 192 ? 9.831 -3.277 -27.797 1.00 89.69 192 LYS A O 1
ATOM 1525 N N . THR A 1 193 ? 9.309 -1.675 -29.282 1.00 86.69 193 THR A N 1
ATOM 1526 C CA . THR A 1 193 ? 9.798 -2.416 -30.452 1.00 86.69 193 THR A CA 1
ATOM 1527 C C . THR A 1 193 ? 11.318 -2.550 -30.402 1.00 86.69 193 THR A C 1
ATOM 1529 O O . THR A 1 193 ? 11.995 -1.705 -29.822 1.00 86.69 193 THR A O 1
ATOM 1532 N N . THR A 1 194 ? 11.889 -3.547 -31.081 1.00 82.69 194 THR A N 1
ATOM 1533 C CA . THR A 1 194 ? 13.349 -3.755 -31.135 1.00 82.69 194 THR A CA 1
ATOM 1534 C C . THR A 1 194 ? 14.106 -2.501 -31.578 1.00 82.69 194 THR A C 1
ATOM 1536 O O . THR A 1 194 ? 15.136 -2.166 -31.004 1.00 82.69 194 THR A O 1
ATOM 1539 N N . ASN A 1 195 ? 13.571 -1.754 -32.550 1.00 83.19 195 ASN A N 1
ATOM 1540 C CA . ASN A 1 195 ? 14.174 -0.491 -32.986 1.00 83.19 195 ASN A CA 1
ATOM 1541 C C . ASN A 1 195 ? 14.141 0.571 -31.879 1.00 83.19 195 ASN A C 1
ATOM 1543 O O . ASN A 1 195 ? 15.145 1.229 -31.638 1.00 83.19 195 ASN A O 1
ATOM 1547 N N . GLN A 1 196 ? 13.027 0.693 -31.153 1.00 82.81 196 GLN A N 1
ATOM 1548 C CA . GLN A 1 196 ? 12.912 1.621 -30.023 1.00 82.81 196 GLN A CA 1
ATOM 1549 C C . GLN A 1 196 ? 13.856 1.241 -28.877 1.00 82.81 196 GLN A C 1
ATOM 1551 O O . GLN A 1 196 ? 14.428 2.121 -28.244 1.00 82.81 196 GLN A O 1
ATOM 1556 N N . GLN A 1 197 ? 14.056 -0.058 -28.635 1.00 80.88 197 GLN A N 1
ATOM 1557 C CA . GLN A 1 197 ? 15.006 -0.543 -27.634 1.00 80.88 197 GLN A CA 1
ATOM 1558 C C . GLN A 1 197 ? 16.451 -0.201 -28.007 1.00 80.88 197 GLN A C 1
ATOM 1560 O O . GLN A 1 197 ? 17.194 0.244 -27.144 1.00 80.88 197 GLN A O 1
ATOM 1565 N N . LYS A 1 198 ? 16.841 -0.325 -29.285 1.00 80.00 198 LYS A N 1
ATOM 1566 C CA . LYS A 1 198 ? 18.196 0.025 -29.758 1.00 80.00 198 LYS A CA 1
ATOM 1567 C C . LYS A 1 198 ? 18.564 1.494 -29.535 1.00 80.00 198 LYS A C 1
ATOM 1569 O O . LYS A 1 198 ? 19.737 1.799 -29.346 1.00 80.00 198 LYS A O 1
ATOM 1574 N N . HIS A 1 199 ? 17.577 2.388 -29.564 1.00 80.75 199 HIS A N 1
ATOM 1575 C CA . HIS A 1 199 ? 17.770 3.816 -29.302 1.00 80.75 199 HIS A CA 1
ATOM 1576 C C . HIS A 1 199 ? 17.777 4.169 -27.806 1.00 80.75 199 HIS A C 1
ATOM 1578 O O . HIS A 1 199 ? 18.024 5.323 -27.455 1.00 80.75 199 HIS A O 1
ATOM 1584 N N . ASP A 1 200 ? 17.518 3.210 -26.914 1.00 80.25 200 ASP A N 1
ATOM 1585 C CA . ASP A 1 200 ? 17.576 3.444 -25.475 1.00 80.25 200 ASP A CA 1
ATOM 1586 C C . ASP A 1 200 ? 19.036 3.622 -25.025 1.00 80.25 200 ASP A C 1
ATOM 1588 O O . ASP A 1 200 ? 19.921 2.839 -25.379 1.00 80.25 200 ASP A O 1
ATOM 1592 N N . LYS A 1 201 ? 19.295 4.635 -24.192 1.00 77.94 201 LYS A N 1
ATOM 1593 C CA . LYS A 1 201 ? 20.644 4.970 -23.698 1.00 77.94 201 LYS A CA 1
ATOM 1594 C C . LYS A 1 201 ? 21.306 3.795 -22.973 1.00 77.94 201 LYS A C 1
ATOM 1596 O O . LYS A 1 201 ? 22.528 3.699 -22.938 1.00 77.94 201 LYS A O 1
ATOM 1601 N N . LYS A 1 202 ? 20.500 2.902 -22.391 1.00 80.75 202 LYS A N 1
ATOM 1602 C CA . LYS A 1 202 ? 20.967 1.736 -21.626 1.00 80.75 202 LYS A CA 1
ATOM 1603 C C . LYS A 1 202 ? 21.161 0.472 -22.470 1.00 80.75 202 LYS A C 1
ATOM 1605 O O . LYS A 1 202 ? 21.663 -0.519 -21.944 1.00 80.75 202 LYS A O 1
ATOM 1610 N N . TYR A 1 203 ? 20.807 0.486 -23.757 1.00 81.38 203 TYR A N 1
ATOM 1611 C CA . TYR A 1 203 ? 20.797 -0.713 -24.601 1.00 81.38 203 TYR A CA 1
ATOM 1612 C C . TYR A 1 203 ? 22.173 -1.382 -24.718 1.00 81.38 203 TYR A C 1
ATOM 1614 O O . TYR A 1 203 ? 22.300 -2.580 -24.481 1.00 81.38 203 TYR A O 1
ATOM 1622 N N . GLN A 1 204 ? 23.227 -0.609 -25.001 1.00 82.88 204 GLN A N 1
ATOM 1623 C CA . GLN A 1 204 ? 24.589 -1.148 -25.140 1.00 82.88 204 GLN A CA 1
ATOM 1624 C C . GLN A 1 204 ? 25.077 -1.821 -23.848 1.00 82.88 204 GLN A C 1
ATOM 1626 O O . GLN A 1 204 ? 25.632 -2.917 -23.879 1.00 82.88 204 GLN A O 1
ATOM 1631 N N . GLN A 1 205 ? 24.787 -1.211 -22.696 1.00 85.44 205 GLN A N 1
ATOM 1632 C CA . GLN A 1 205 ? 25.120 -1.777 -21.389 1.00 85.44 205 GLN A CA 1
ATOM 1633 C C . GLN A 1 205 ? 24.343 -3.075 -21.115 1.00 85.44 205 GLN A C 1
ATOM 1635 O O . GLN A 1 205 ? 24.900 -4.031 -20.580 1.00 85.44 205 GLN A O 1
ATOM 1640 N N . GLN A 1 206 ? 23.064 -3.139 -21.500 1.00 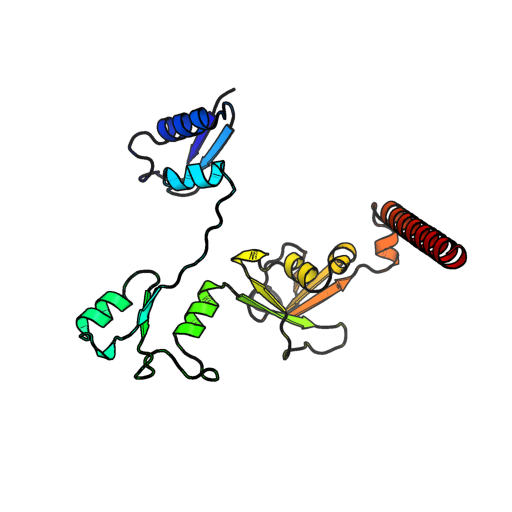82.44 206 GLN A N 1
ATOM 1641 C CA . GLN A 1 206 ? 22.249 -4.350 -21.370 1.00 82.44 206 GLN A CA 1
ATOM 1642 C C . GLN A 1 206 ? 22.782 -5.498 -22.238 1.00 82.44 206 GLN A C 1
ATOM 1644 O O . GLN A 1 206 ? 22.892 -6.624 -21.749 1.00 82.44 206 GLN A O 1
ATOM 1649 N N . VAL A 1 207 ? 23.154 -5.215 -23.492 1.00 84.69 207 VAL A N 1
ATOM 1650 C CA . VAL A 1 207 ? 23.739 -6.203 -24.412 1.00 84.69 207 VAL A CA 1
ATOM 1651 C C . VAL A 1 207 ? 25.058 -6.743 -23.858 1.00 84.69 207 VAL A C 1
ATOM 1653 O O . VAL A 1 207 ? 25.242 -7.961 -23.809 1.00 84.69 207 VAL A O 1
ATOM 1656 N N . GLN A 1 208 ? 25.934 -5.862 -23.366 1.00 88.12 208 GLN A N 1
ATOM 1657 C CA . GLN A 1 208 ? 27.200 -6.268 -22.757 1.00 88.12 208 GLN A CA 1
ATOM 1658 C C . GLN A 1 208 ? 26.971 -7.159 -21.528 1.00 88.12 208 GLN A C 1
ATOM 1660 O O . GLN A 1 208 ? 27.497 -8.267 -21.463 1.00 88.12 208 GLN A O 1
ATOM 1665 N N . ASN A 1 209 ? 26.090 -6.747 -20.611 1.00 88.62 209 ASN A N 1
ATOM 1666 C CA . ASN A 1 209 ? 25.750 -7.528 -19.418 1.00 88.62 209 ASN A CA 1
ATOM 1667 C C . ASN A 1 209 ? 25.181 -8.917 -19.755 1.00 88.62 209 ASN A C 1
ATOM 1669 O O . ASN A 1 209 ? 25.434 -9.889 -19.035 1.00 88.62 209 ASN A O 1
ATOM 1673 N N . TYR A 1 210 ? 24.383 -9.023 -20.822 1.00 86.19 210 TYR A N 1
ATOM 1674 C CA . TYR A 1 210 ? 23.853 -10.303 -21.291 1.00 86.19 210 TYR A CA 1
ATOM 1675 C C . TYR A 1 210 ? 24.970 -11.196 -21.845 1.00 86.19 210 TYR A C 1
ATOM 1677 O O . TYR A 1 210 ? 25.051 -12.372 -21.478 1.00 86.19 210 TYR A O 1
ATOM 1685 N N . SER A 1 211 ? 25.860 -10.628 -22.665 1.00 90.75 211 SER A N 1
ATOM 1686 C CA . SER A 1 211 ? 27.040 -11.314 -23.202 1.00 90.75 211 SER A CA 1
ATOM 1687 C C . SER A 1 211 ? 27.943 -11.841 -22.080 1.00 90.75 211 SER A C 1
ATOM 1689 O O . SER A 1 211 ? 28.257 -13.034 -22.035 1.00 90.75 211 SER A O 1
ATOM 1691 N N . ASP A 1 212 ? 28.261 -10.998 -21.097 1.00 92.00 212 ASP A N 1
ATOM 1692 C CA . ASP A 1 212 ? 29.115 -11.351 -19.961 1.00 92.00 212 ASP A CA 1
ATOM 1693 C C . ASP A 1 212 ? 28.506 -12.487 -19.125 1.00 92.00 212 ASP A C 1
ATOM 1695 O O . ASP A 1 212 ? 29.182 -13.466 -18.787 1.00 92.00 212 ASP A O 1
ATOM 1699 N N . LYS A 1 213 ? 27.196 -12.416 -18.836 1.00 90.75 213 LYS A N 1
ATOM 1700 C CA . LYS A 1 213 ? 26.463 -13.491 -18.142 1.00 90.75 213 LYS A CA 1
ATOM 1701 C C . LYS A 1 213 ? 26.486 -14.799 -18.932 1.00 90.75 213 LYS A C 1
ATOM 1703 O O . LYS A 1 213 ? 26.700 -15.861 -18.338 1.00 90.75 213 LYS A O 1
ATOM 1708 N N . TYR A 1 214 ? 26.282 -14.742 -20.248 1.00 90.75 214 TYR A N 1
ATOM 1709 C CA . TYR A 1 214 ? 26.313 -15.915 -21.120 1.00 90.75 214 TYR A CA 1
ATOM 1710 C C . TYR A 1 214 ? 27.695 -16.580 -21.123 1.00 90.75 214 TYR A C 1
ATOM 1712 O O . TYR A 1 214 ? 27.805 -17.785 -20.870 1.00 90.75 214 TYR A O 1
ATOM 1720 N N . HIS A 1 215 ? 28.761 -15.800 -21.322 1.00 93.25 215 HIS A N 1
ATOM 1721 C CA . HIS A 1 215 ? 30.132 -16.306 -21.303 1.00 93.25 215 HIS A CA 1
ATOM 1722 C C . HIS A 1 215 ? 30.514 -16.887 -19.937 1.00 93.25 215 HIS A C 1
ATOM 1724 O O . HIS A 1 215 ? 31.088 -17.980 -19.881 1.00 93.25 215 HIS A O 1
ATOM 1730 N N . LYS A 1 216 ? 30.111 -16.240 -18.835 1.00 93.81 216 LYS A N 1
ATOM 1731 C CA . LYS A 1 216 ? 30.312 -16.753 -17.471 1.00 93.81 216 LYS A CA 1
ATOM 1732 C C . LYS A 1 216 ? 29.621 -18.103 -17.259 1.00 93.81 216 LYS A C 1
ATOM 1734 O O . LYS A 1 216 ? 30.245 -19.035 -16.748 1.00 93.81 216 LYS A O 1
ATOM 1739 N N . LYS A 1 217 ? 28.363 -18.247 -17.697 1.00 92.94 217 LYS A N 1
ATOM 1740 C CA . LYS A 1 217 ? 27.607 -19.509 -17.594 1.00 92.94 217 LYS A CA 1
ATOM 1741 C C . LYS A 1 217 ? 28.240 -20.619 -18.439 1.00 92.94 217 LYS A C 1
ATOM 1743 O O . LYS A 1 217 ? 28.397 -21.740 -17.960 1.00 92.94 217 LYS A O 1
ATOM 1748 N N . LYS A 1 218 ? 28.660 -20.305 -19.669 1.00 93.25 218 LYS A N 1
ATOM 1749 C CA . LYS A 1 218 ? 29.339 -21.248 -20.571 1.00 93.25 218 LYS A CA 1
ATOM 1750 C C . LYS A 1 218 ? 30.672 -21.732 -19.992 1.00 93.25 218 LYS A C 1
ATOM 1752 O O . LYS A 1 218 ? 30.961 -22.928 -20.037 1.00 93.25 218 LYS A O 1
ATOM 1757 N N . TYR A 1 219 ? 31.464 -20.825 -19.418 1.00 93.38 219 TYR A N 1
ATOM 1758 C CA . TYR A 1 219 ? 32.722 -21.171 -18.755 1.00 93.38 219 TYR A CA 1
ATOM 1759 C C . TYR A 1 219 ? 32.491 -22.069 -17.531 1.00 93.38 219 TYR A C 1
ATOM 1761 O O . TYR A 1 219 ? 33.147 -23.104 -17.401 1.00 93.38 219 TYR A O 1
ATOM 1769 N N . ALA A 1 220 ? 31.510 -21.737 -16.684 1.00 93.06 220 ALA A N 1
ATOM 1770 C CA . ALA A 1 220 ? 31.141 -22.551 -15.525 1.00 93.06 220 ALA A CA 1
ATOM 1771 C C . ALA A 1 220 ? 30.705 -23.972 -15.928 1.00 93.06 220 ALA A C 1
ATOM 1773 O O . ALA A 1 220 ? 31.206 -24.948 -15.370 1.00 93.06 220 ALA A O 1
ATOM 1774 N N . ALA A 1 221 ? 29.858 -24.101 -16.954 1.00 92.50 221 ALA A N 1
ATOM 1775 C CA . ALA A 1 221 ? 29.428 -25.398 -17.477 1.00 92.50 221 ALA A CA 1
ATOM 1776 C C . ALA A 1 221 ? 30.604 -26.225 -18.033 1.00 92.50 221 ALA A C 1
ATOM 1778 O O . ALA A 1 221 ? 30.691 -27.431 -17.794 1.00 92.50 221 ALA A O 1
ATOM 1779 N N . LYS A 1 222 ? 31.554 -25.582 -18.731 1.00 93.00 222 LYS A N 1
ATOM 1780 C CA . LYS A 1 222 ? 32.772 -26.246 -19.227 1.00 93.00 222 LYS A CA 1
ATOM 1781 C C . LYS A 1 222 ? 33.649 -26.747 -18.076 1.00 93.00 222 LYS A C 1
ATOM 1783 O O . LYS A 1 222 ? 34.117 -27.883 -18.133 1.00 93.00 222 LYS A O 1
ATOM 1788 N N . LYS A 1 223 ? 33.832 -25.938 -17.026 1.00 92.25 223 LYS A N 1
ATOM 1789 C CA . LYS A 1 223 ? 34.592 -26.308 -15.821 1.00 92.25 223 LYS A CA 1
ATOM 1790 C C . LYS A 1 223 ? 33.947 -27.491 -15.091 1.00 92.25 223 LYS A C 1
ATOM 1792 O O . LYS A 1 223 ? 34.642 -28.443 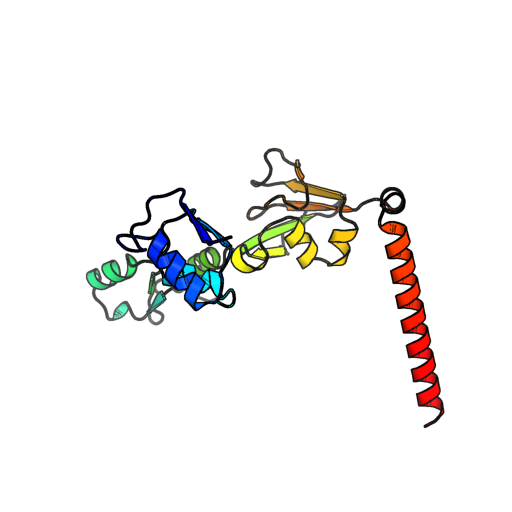-14.751 1.00 92.25 223 LYS A O 1
ATOM 1797 N N . GLN A 1 224 ? 32.623 -27.478 -14.936 1.00 91.50 224 GLN A N 1
ATOM 1798 C CA . GLN A 1 224 ? 31.872 -28.571 -14.312 1.00 91.50 224 GLN A CA 1
ATOM 1799 C C . GLN A 1 224 ? 31.971 -29.874 -15.123 1.00 91.50 224 GLN A C 1
ATOM 1801 O O . GLN A 1 224 ? 32.185 -30.943 -14.556 1.00 91.50 224 GLN A O 1
ATOM 1806 N N . LYS A 1 225 ? 31.888 -29.799 -16.460 1.00 91.25 225 LYS A N 1
ATOM 1807 C CA . LYS A 1 225 ? 32.079 -30.963 -17.342 1.00 91.25 225 LYS A CA 1
ATOM 1808 C C . LYS A 1 225 ? 33.497 -31.536 -17.240 1.00 91.25 225 LYS A C 1
ATOM 1810 O O . LYS A 1 225 ? 33.648 -32.749 -17.191 1.00 91.25 225 LYS A O 1
ATOM 1815 N N . GLN A 1 226 ? 34.524 -30.685 -17.180 1.00 88.62 226 GLN A N 1
ATOM 1816 C CA . GLN A 1 226 ? 35.913 -31.130 -17.001 1.00 88.62 226 GLN A CA 1
ATOM 1817 C C . GLN A 1 226 ? 36.153 -31.788 -15.638 1.00 88.62 226 GLN A C 1
ATOM 1819 O O . GLN A 1 226 ? 36.912 -32.747 -15.567 1.00 88.62 226 GLN A O 1
ATOM 1824 N N . GLN A 1 227 ? 35.502 -31.311 -14.574 1.00 86.94 227 GLN A N 1
ATOM 1825 C CA . GLN A 1 227 ? 35.577 -31.940 -13.252 1.00 86.94 227 GLN A CA 1
ATOM 1826 C C . GLN A 1 227 ? 34.929 -33.332 -13.238 1.00 86.94 227 GLN A C 1
ATOM 1828 O O . GLN A 1 227 ? 35.530 -34.260 -12.718 1.00 86.94 227 GLN A O 1
ATOM 1833 N N . ARG A 1 228 ? 33.766 -33.505 -13.884 1.00 85.69 228 ARG A N 1
ATOM 1834 C CA . ARG A 1 228 ? 33.086 -34.813 -14.011 1.00 85.69 228 ARG A CA 1
ATOM 1835 C C . ARG A 1 228 ? 33.828 -35.844 -14.867 1.00 85.69 228 ARG A C 1
ATOM 1837 O O . ARG A 1 228 ? 33.478 -37.008 -14.818 1.00 85.69 228 ARG A O 1
ATOM 1844 N N . LEU A 1 229 ? 34.773 -35.412 -15.700 1.00 82.75 229 LEU A N 1
ATOM 1845 C CA . LEU A 1 229 ? 35.609 -36.301 -16.519 1.00 82.75 229 LEU A CA 1
ATOM 1846 C C . LEU A 1 229 ? 36.913 -36.700 -15.811 1.00 82.75 229 LEU A C 1
ATOM 1848 O O . LEU A 1 229 ? 37.657 -37.520 -16.336 1.00 82.75 229 LEU A O 1
ATOM 1852 N N . ARG A 1 230 ? 37.233 -36.059 -14.679 1.00 77.00 230 ARG A N 1
ATOM 1853 C CA . ARG A 1 230 ? 38.479 -36.255 -13.923 1.00 77.00 230 ARG A CA 1
ATOM 1854 C C . ARG A 1 230 ? 38.293 -37.027 -12.613 1.00 77.00 230 ARG A C 1
ATOM 1856 O O . ARG A 1 230 ? 39.300 -37.346 -11.991 1.00 77.00 230 ARG A O 1
ATOM 1863 N N . GLY A 1 231 ? 37.054 -37.272 -12.194 1.00 65.56 231 GLY A N 1
ATOM 1864 C CA . GLY A 1 231 ? 36.692 -38.181 -11.104 1.00 65.56 231 GLY A CA 1
ATOM 1865 C C . GLY A 1 231 ? 35.862 -39.317 -11.663 1.00 65.56 231 GLY A C 1
ATOM 1866 O O . GLY A 1 231 ? 35.974 -40.425 -11.108 1.00 65.56 231 GLY A O 1
#